Protein AF-A0A9D8V9P5-F1 (afdb_monomer)

Structure (mmCIF, N/CA/C/O backbone):
data_AF-A0A9D8V9P5-F1
#
_entry.id   AF-A0A9D8V9P5-F1
#
loop_
_atom_site.group_PDB
_atom_site.id
_atom_site.type_symbol
_atom_site.label_atom_id
_atom_site.label_alt_id
_atom_site.label_comp_id
_atom_site.label_asym_id
_atom_site.label_entity_id
_atom_site.label_seq_id
_atom_site.pdbx_PDB_ins_code
_atom_site.Cartn_x
_atom_site.Cartn_y
_atom_site.Cartn_z
_atom_site.occupancy
_atom_site.B_iso_or_equiv
_atom_site.auth_seq_id
_atom_site.auth_comp_id
_atom_site.auth_asym_id
_atom_site.auth_atom_id
_atom_site.pdbx_PDB_model_num
ATOM 1 N N . MET A 1 1 ? 21.888 8.781 -23.375 1.00 71.38 1 MET A N 1
ATOM 2 C CA . MET A 1 1 ? 21.202 8.311 -24.598 1.00 71.38 1 MET A CA 1
ATOM 3 C C . MET A 1 1 ? 19.707 8.232 -24.330 1.00 71.38 1 MET A C 1
ATOM 5 O O . MET A 1 1 ? 19.340 7.750 -23.259 1.00 71.38 1 MET A O 1
ATOM 9 N N . PRO A 1 2 ? 18.854 8.735 -25.234 1.00 85.12 2 PRO A N 1
ATOM 10 C CA . PRO A 1 2 ? 17.403 8.653 -25.087 1.00 85.12 2 PRO A CA 1
ATOM 11 C C . PRO A 1 2 ? 16.920 7.194 -25.117 1.00 85.12 2 PRO A C 1
ATOM 13 O O . PRO A 1 2 ? 17.452 6.361 -25.854 1.00 85.12 2 PRO A O 1
ATOM 16 N N . ARG A 1 3 ? 15.902 6.876 -24.310 1.00 86.00 3 ARG A N 1
ATOM 17 C CA . ARG A 1 3 ? 15.249 5.557 -24.276 1.00 86.00 3 ARG A CA 1
ATOM 18 C C . ARG A 1 3 ? 13.791 5.693 -24.696 1.00 86.00 3 ARG A C 1
ATOM 20 O O . ARG A 1 3 ? 13.149 6.682 -24.354 1.00 86.00 3 ARG A O 1
ATOM 27 N N . LYS A 1 4 ? 13.279 4.698 -25.417 1.00 87.62 4 LYS A N 1
ATOM 28 C CA . LYS A 1 4 ? 11.843 4.530 -25.670 1.00 87.62 4 LYS A CA 1
ATOM 29 C C . LYS A 1 4 ? 11.268 3.619 -24.592 1.00 87.62 4 LYS A C 1
ATOM 31 O O . LYS A 1 4 ? 11.924 2.647 -24.213 1.00 87.62 4 LYS A O 1
ATOM 36 N N . PHE A 1 5 ? 10.074 3.944 -24.113 1.00 88.31 5 PHE A N 1
ATOM 37 C CA . PHE A 1 5 ? 9.344 3.146 -23.135 1.00 88.31 5 PHE A CA 1
ATOM 38 C C . PHE A 1 5 ? 8.171 2.454 -23.817 1.00 88.31 5 PHE A C 1
ATOM 40 O O . PHE A 1 5 ? 7.507 3.054 -24.658 1.00 88.31 5 PHE A O 1
ATOM 47 N N . THR A 1 6 ? 7.952 1.196 -23.461 1.00 88.94 6 THR A N 1
ATOM 48 C CA . THR A 1 6 ? 6.868 0.356 -23.976 1.00 88.94 6 THR A CA 1
ATOM 49 C C . THR A 1 6 ? 6.273 -0.423 -22.815 1.00 88.94 6 THR A C 1
ATOM 51 O O . THR A 1 6 ? 6.942 -0.619 -21.797 1.00 88.94 6 THR A O 1
ATOM 54 N N . LEU A 1 7 ? 5.032 -0.866 -22.958 1.00 88.31 7 LEU A N 1
ATOM 55 C CA . LEU A 1 7 ? 4.424 -1.825 -22.048 1.00 88.31 7 LEU A CA 1
ATOM 56 C C . LEU A 1 7 ? 4.396 -3.193 -22.741 1.00 88.31 7 LEU A C 1
ATOM 58 O O . LEU A 1 7 ? 4.177 -3.245 -23.948 1.00 88.31 7 LEU A O 1
ATOM 62 N N . ASP A 1 8 ? 4.680 -4.268 -22.003 1.00 87.81 8 ASP A N 1
ATOM 63 C CA . ASP A 1 8 ? 4.527 -5.645 -22.514 1.00 87.81 8 ASP A CA 1
ATOM 64 C C . ASP A 1 8 ? 3.054 -5.991 -22.776 1.00 87.81 8 ASP A C 1
ATOM 66 O O . ASP A 1 8 ? 2.748 -6.702 -23.727 1.00 87.81 8 ASP A O 1
ATOM 70 N N . ASP A 1 9 ? 2.172 -5.462 -21.932 1.00 87.75 9 ASP A N 1
ATOM 71 C CA . ASP A 1 9 ? 0.722 -5.455 -22.082 1.00 87.75 9 ASP A CA 1
ATOM 72 C C . ASP A 1 9 ? 0.289 -3.988 -22.053 1.00 87.75 9 ASP A C 1
ATOM 74 O O . ASP A 1 9 ? 0.669 -3.265 -21.127 1.00 87.75 9 ASP A O 1
ATOM 78 N N . ASP A 1 10 ? -0.408 -3.522 -23.084 1.00 85.75 10 ASP A N 1
ATOM 79 C CA . ASP A 1 10 ? -0.897 -2.150 -23.201 1.00 85.75 10 ASP A CA 1
ATOM 80 C C . ASP A 1 10 ? -2.366 -1.996 -22.781 1.00 85.75 10 ASP A C 1
ATOM 82 O O . ASP A 1 10 ? -2.881 -0.874 -22.763 1.00 85.75 10 ASP A O 1
ATOM 86 N N . GLU A 1 11 ? -3.006 -3.084 -22.343 1.00 91.31 11 GLU A N 1
ATOM 87 C CA . GLU A 1 11 ? -4.361 -3.088 -21.813 1.00 91.31 11 GLU A CA 1
ATOM 88 C C . GLU A 1 11 ? -4.352 -3.187 -20.281 1.00 91.31 11 GLU A C 1
ATOM 90 O O . GLU A 1 11 ? -3.696 -4.024 -19.665 1.00 91.31 11 GLU A O 1
ATOM 95 N N . PHE A 1 12 ? -5.110 -2.309 -19.628 1.00 91.81 12 PHE A N 1
ATOM 96 C CA . PHE A 1 12 ? -5.307 -2.352 -18.184 1.00 91.81 12 PHE A CA 1
ATOM 97 C C . PHE A 1 12 ? -6.763 -2.047 -17.859 1.00 91.81 12 PHE A C 1
ATOM 99 O O . PHE A 1 12 ? -7.232 -0.926 -18.071 1.00 91.81 12 PHE A O 1
ATOM 106 N N . ASP A 1 13 ? -7.467 -3.041 -17.319 1.00 91.50 13 ASP A N 1
ATOM 107 C CA . ASP A 1 13 ? -8.819 -2.851 -16.802 1.00 91.50 13 ASP A CA 1
ATOM 108 C C . ASP A 1 13 ? -8.755 -2.108 -15.465 1.00 91.50 13 ASP A C 1
ATOM 110 O O . ASP A 1 13 ? -8.463 -2.673 -14.405 1.00 91.50 13 ASP A O 1
ATOM 114 N N . ILE A 1 14 ? -8.957 -0.794 -15.535 1.00 90.25 14 ILE A N 1
ATOM 115 C CA . ILE A 1 14 ? -8.962 0.069 -14.365 1.00 90.25 14 ILE A CA 1
ATOM 116 C C . ILE A 1 14 ? -10.320 -0.052 -13.654 1.00 90.25 14 ILE A C 1
ATOM 118 O O . ILE A 1 14 ? -11.344 0.366 -14.200 1.00 90.25 14 ILE A O 1
ATOM 122 N N . PRO A 1 15 ? -10.372 -0.585 -12.419 1.00 92.38 15 PRO A N 1
ATOM 123 C CA . PRO A 1 15 ? -11.642 -0.741 -11.724 1.00 92.38 15 PRO A CA 1
ATOM 124 C C . PRO A 1 15 ? -12.288 0.620 -11.466 1.00 92.38 15 PRO A C 1
ATOM 126 O O . PRO A 1 15 ? -11.611 1.596 -11.126 1.00 92.38 15 PRO A O 1
ATOM 129 N N . SER A 1 16 ? -13.613 0.679 -11.608 1.00 93.62 16 SER A N 1
ATOM 130 C CA . SER A 1 16 ? -14.371 1.896 -11.316 1.00 93.62 16 SER A CA 1
ATOM 131 C C . SER A 1 16 ? -14.287 2.267 -9.832 1.00 93.62 16 SER A C 1
ATOM 133 O O . SER A 1 16 ? -14.231 1.399 -8.958 1.00 93.62 16 SER A O 1
ATOM 135 N N . ILE A 1 17 ? -14.321 3.570 -9.543 1.00 91.56 17 ILE A N 1
ATOM 136 C CA . ILE A 1 17 ? -14.300 4.069 -8.163 1.00 91.56 17 ILE A CA 1
ATOM 137 C C . ILE A 1 17 ? -15.528 3.610 -7.388 1.00 91.56 17 ILE A C 1
ATOM 139 O O . ILE A 1 17 ? -15.389 3.257 -6.227 1.00 91.56 17 ILE A O 1
ATOM 143 N N . ASP A 1 18 ? -16.699 3.541 -8.020 1.00 90.88 18 ASP A N 1
ATOM 144 C CA . ASP A 1 18 ? -17.915 3.090 -7.340 1.00 90.88 18 ASP A CA 1
ATOM 145 C C . ASP A 1 18 ? -17.806 1.615 -6.919 1.00 90.88 18 ASP A C 1
ATOM 147 O O . ASP A 1 18 ? -18.231 1.250 -5.825 1.00 90.88 18 ASP A O 1
ATOM 151 N N . TRP A 1 19 ? -17.171 0.768 -7.738 1.00 91.00 19 TRP A N 1
ATOM 152 C CA . TRP A 1 19 ? -16.890 -0.622 -7.367 1.00 91.00 19 TRP A CA 1
ATOM 153 C C . TRP A 1 19 ? -15.888 -0.720 -6.210 1.00 91.00 19 TRP A C 1
ATOM 155 O O . TRP A 1 19 ? -16.102 -1.486 -5.272 1.00 91.00 19 TRP A O 1
ATOM 165 N N . LEU A 1 20 ? -14.816 0.078 -6.239 1.00 91.56 20 LEU A N 1
ATOM 166 C CA . LEU A 1 20 ? -13.834 0.111 -5.151 1.00 91.56 20 LEU A CA 1
ATOM 167 C C . LEU A 1 20 ? -14.440 0.658 -3.852 1.00 91.56 20 LEU A C 1
ATOM 169 O O . LEU A 1 20 ? -14.231 0.075 -2.797 1.00 91.56 20 LEU A O 1
ATOM 173 N N . GLU A 1 21 ? -15.232 1.727 -3.920 1.00 90.38 21 GLU A N 1
ATOM 174 C CA . GLU A 1 21 ? -15.943 2.303 -2.775 1.00 90.38 21 GLU A CA 1
ATOM 175 C C . GLU A 1 21 ? -16.860 1.259 -2.123 1.00 90.38 21 GLU A C 1
ATOM 177 O O . GLU A 1 21 ? -16.843 1.113 -0.904 1.00 90.38 21 GLU A O 1
ATOM 182 N N . LEU A 1 22 ? -17.606 0.478 -2.914 1.00 88.31 22 LEU A N 1
ATOM 183 C CA . LEU A 1 22 ? -18.442 -0.614 -2.400 1.00 88.31 22 LEU A CA 1
ATOM 184 C C . LEU A 1 22 ? -17.620 -1.711 -1.707 1.00 88.31 22 LEU A C 1
ATOM 186 O O . LEU A 1 22 ? -18.048 -2.233 -0.676 1.00 88.31 22 LEU A O 1
ATOM 190 N N . ASN A 1 23 ? -16.435 -2.018 -2.236 1.00 88.19 23 ASN A N 1
ATOM 191 C CA . ASN A 1 23 ? -15.497 -2.974 -1.646 1.00 88.19 23 ASN A CA 1
ATOM 192 C C . ASN A 1 23 ? -14.798 -2.458 -0.376 1.00 88.19 23 ASN A C 1
ATOM 194 O O . ASN A 1 23 ? -14.196 -3.234 0.351 1.00 88.19 23 ASN A O 1
ATOM 198 N N . TRP A 1 24 ? -14.866 -1.161 -0.083 1.00 89.75 24 TRP A N 1
ATOM 199 C CA . TRP A 1 24 ? -14.333 -0.590 1.162 1.00 89.75 24 TRP A CA 1
ATOM 200 C C . TRP A 1 24 ? -15.422 -0.104 2.121 1.00 89.75 24 TRP A C 1
ATOM 202 O O . TRP A 1 24 ? -15.157 0.133 3.297 1.00 89.75 24 TRP A O 1
ATOM 212 N N . GLY A 1 25 ? -16.664 0.019 1.652 1.00 72.00 25 GLY A N 1
ATOM 213 C CA . GLY A 1 25 ? -17.770 0.641 2.380 1.00 72.00 25 GLY A CA 1
ATOM 214 C C . GLY A 1 25 ? -18.316 -0.155 3.567 1.00 72.00 25 GLY A C 1
ATOM 215 O O . GLY A 1 25 ? -19.297 0.274 4.166 1.00 72.00 25 GLY A O 1
ATOM 216 N N . GLY A 1 26 ? -17.737 -1.312 3.898 1.00 66.06 26 GLY A N 1
ATOM 217 C CA . GLY A 1 26 ? -18.208 -2.156 4.998 1.00 66.06 26 GLY A CA 1
ATOM 218 C C . GLY A 1 26 ? -17.857 -1.654 6.409 1.00 66.06 26 GLY A C 1
ATOM 219 O O . GLY A 1 26 ? -18.611 -1.964 7.322 1.00 66.06 26 GLY A O 1
ATOM 220 N N . ALA A 1 27 ? -16.792 -0.857 6.579 1.00 50.19 27 ALA A N 1
ATOM 221 C CA . ALA A 1 27 ? -16.259 -0.457 7.899 1.00 50.19 27 ALA A CA 1
ATOM 222 C C . ALA A 1 27 ? -15.779 1.006 7.968 1.00 50.19 27 ALA A C 1
ATOM 224 O O . ALA A 1 27 ? -14.924 1.380 8.768 1.00 50.19 27 ALA A O 1
ATOM 225 N N . ALA A 1 28 ? -16.240 1.854 7.050 1.00 64.25 28 ALA A N 1
ATOM 226 C CA . ALA A 1 28 ? -15.768 3.227 6.955 1.00 64.25 28 ALA A CA 1
ATOM 227 C C . ALA A 1 28 ? -16.901 4.168 6.570 1.00 64.25 28 ALA A C 1
ATOM 229 O O . ALA A 1 28 ? -17.836 3.797 5.856 1.00 64.25 28 ALA A O 1
ATOM 230 N N . ASN A 1 29 ? -16.790 5.432 6.988 1.00 82.31 29 ASN A N 1
ATOM 231 C CA . ASN A 1 29 ? -17.637 6.460 6.406 1.00 82.31 29 ASN A CA 1
ATOM 232 C C . ASN A 1 29 ? -17.422 6.481 4.878 1.00 82.31 29 ASN A C 1
ATOM 234 O O . ASN A 1 29 ? -16.329 6.204 4.374 1.00 82.31 29 ASN A O 1
ATOM 238 N N . ARG A 1 30 ? -18.475 6.820 4.135 1.00 87.38 30 ARG A N 1
ATOM 239 C CA . ARG A 1 30 ? -18.474 6.752 2.669 1.00 87.38 30 ARG A CA 1
ATOM 240 C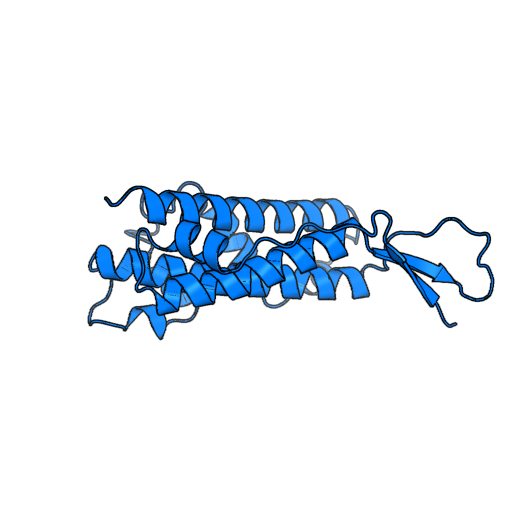 C . ARG A 1 30 ? -17.348 7.568 2.020 1.00 87.38 30 ARG A C 1
ATOM 242 O O . ARG A 1 30 ? -16.804 7.158 1.001 1.00 87.38 30 ARG A O 1
ATOM 249 N N . ASN A 1 31 ? -16.977 8.699 2.620 1.00 90.19 31 ASN A N 1
ATOM 250 C CA . ASN A 1 31 ? -15.905 9.551 2.104 1.00 90.19 31 ASN A CA 1
ATOM 251 C C . ASN A 1 31 ? -14.536 8.869 2.228 1.00 90.19 31 ASN A C 1
ATOM 253 O O . ASN A 1 31 ? -13.753 8.910 1.285 1.00 90.19 31 ASN A O 1
ATOM 257 N N . LEU A 1 32 ? -14.268 8.208 3.355 1.00 91.19 32 LEU A N 1
ATOM 258 C CA . LEU A 1 32 ? -13.041 7.449 3.575 1.00 91.19 32 LEU A CA 1
ATOM 259 C C . LEU A 1 32 ? -12.974 6.231 2.650 1.00 91.19 32 LEU A C 1
ATOM 261 O O . LEU A 1 32 ? -11.943 6.013 2.024 1.00 91.19 32 LEU A O 1
ATOM 265 N N . ALA A 1 33 ? -14.071 5.481 2.504 1.00 92.06 33 ALA A N 1
ATOM 266 C CA . ALA A 1 33 ? -14.133 4.354 1.570 1.00 92.06 33 ALA A CA 1
ATOM 267 C C . ALA A 1 33 ? -13.844 4.795 0.124 1.00 92.06 33 ALA A C 1
ATOM 269 O O . ALA A 1 33 ? -13.095 4.135 -0.597 1.00 92.06 33 ALA A O 1
ATOM 270 N N . ARG A 1 34 ? -14.387 5.947 -0.288 1.00 93.19 34 ARG A N 1
ATOM 271 C CA . ARG A 1 34 ? -14.130 6.532 -1.607 1.00 93.19 34 ARG A CA 1
ATOM 272 C C . ARG A 1 34 ? -12.672 6.954 -1.780 1.00 93.19 34 ARG A C 1
ATOM 274 O O . ARG A 1 34 ? -12.089 6.674 -2.823 1.00 93.19 34 ARG A O 1
ATOM 281 N N . GLU A 1 35 ? -12.078 7.586 -0.768 1.00 94.88 35 GLU A N 1
ATOM 282 C CA . GLU A 1 35 ? -10.668 7.990 -0.806 1.00 94.88 35 GLU A CA 1
ATOM 283 C C . GLU A 1 35 ? -9.732 6.781 -0.871 1.00 94.88 35 GLU A C 1
ATOM 285 O O . GLU A 1 35 ? -8.857 6.727 -1.732 1.00 94.88 35 GLU A O 1
ATOM 290 N N . ILE A 1 36 ? -9.970 5.759 -0.045 1.00 95.00 36 ILE A N 1
ATOM 291 C CA . ILE A 1 36 ? -9.250 4.483 -0.131 1.00 95.00 36 ILE A CA 1
ATOM 292 C C . ILE A 1 36 ? -9.412 3.872 -1.533 1.00 95.00 36 ILE A C 1
ATOM 294 O O . ILE A 1 36 ? -8.436 3.391 -2.109 1.00 95.00 36 ILE A O 1
ATOM 298 N N . GLY A 1 37 ? -10.607 3.957 -2.124 1.00 94.25 37 GLY A N 1
ATOM 299 C CA . GLY A 1 37 ? -10.856 3.554 -3.507 1.00 94.25 37 GLY A CA 1
ATOM 300 C C . GLY A 1 37 ? -9.993 4.305 -4.528 1.00 94.25 37 GLY A C 1
ATOM 301 O O . GLY A 1 37 ? -9.399 3.670 -5.400 1.00 94.25 37 GLY A O 1
ATOM 302 N N . PHE A 1 38 ? -9.840 5.629 -4.413 1.00 95.19 38 PHE A N 1
ATOM 303 C CA . PHE A 1 38 ? -8.923 6.390 -5.275 1.00 95.19 38 PHE A CA 1
ATOM 304 C C . PHE A 1 38 ? -7.477 5.904 -5.126 1.00 95.19 38 PHE A C 1
ATOM 306 O O . PHE A 1 38 ? -6.811 5.627 -6.128 1.00 95.19 38 PHE A O 1
ATOM 313 N N . GLN A 1 39 ? -7.004 5.740 -3.888 1.00 96.31 39 GLN A N 1
ATOM 314 C CA . GLN A 1 39 ? -5.650 5.253 -3.617 1.00 96.31 39 GLN A CA 1
ATOM 315 C C . GLN A 1 39 ? -5.435 3.842 -4.182 1.00 96.31 39 GLN A C 1
ATOM 317 O O . GLN A 1 39 ? -4.397 3.568 -4.789 1.00 96.31 39 GLN A O 1
ATOM 322 N N . GLU A 1 40 ? -6.418 2.946 -4.052 1.00 95.75 40 GLU A N 1
ATOM 323 C CA . GLU A 1 40 ? -6.334 1.593 -4.601 1.00 95.75 40 GLU A CA 1
ATOM 324 C C . GLU A 1 40 ? -6.313 1.591 -6.135 1.00 95.75 40 GLU A C 1
ATOM 326 O O . GLU A 1 40 ? -5.556 0.822 -6.738 1.00 95.75 40 GLU A O 1
ATOM 331 N N . GLN A 1 41 ? -7.092 2.459 -6.781 1.00 95.50 41 GLN A N 1
ATOM 332 C CA . GLN A 1 41 ? -7.083 2.587 -8.236 1.00 95.50 41 GLN A CA 1
ATOM 333 C C . GLN A 1 41 ? -5.683 2.972 -8.743 1.00 95.50 41 GLN A C 1
ATOM 335 O O . GLN A 1 41 ? -5.136 2.304 -9.628 1.00 95.50 41 GLN A O 1
ATOM 340 N N . PHE A 1 42 ? -5.054 3.980 -8.124 1.00 95.50 42 PHE A N 1
ATOM 341 C CA . PHE A 1 42 ? -3.666 4.339 -8.423 1.00 95.50 42 PHE A CA 1
ATOM 342 C C . PHE A 1 42 ? -2.707 3.191 -8.108 1.00 95.50 42 PHE A C 1
ATOM 344 O O . PHE A 1 42 ? -1.826 2.886 -8.914 1.00 95.50 42 PHE A O 1
ATOM 351 N N . ARG A 1 43 ? -2.888 2.510 -6.972 1.00 96.19 43 ARG A N 1
ATOM 352 C CA . ARG A 1 43 ? -2.049 1.379 -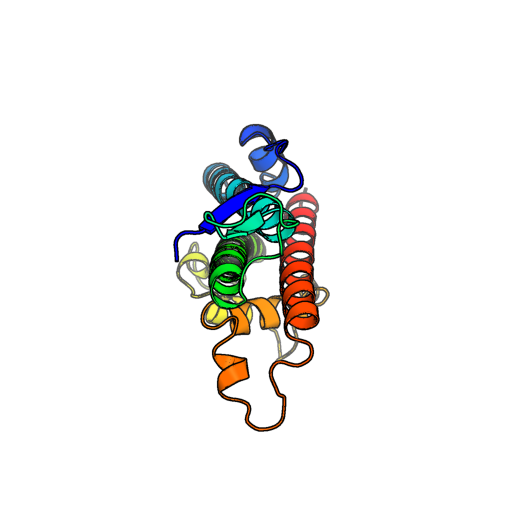6.560 1.00 96.19 43 ARG A CA 1
ATOM 353 C C . ARG A 1 43 ? -2.029 0.302 -7.645 1.00 96.19 43 ARG A C 1
ATOM 355 O O . ARG A 1 43 ? -0.948 -0.126 -8.049 1.00 96.19 43 ARG A O 1
ATOM 362 N N . LYS A 1 44 ? -3.192 -0.091 -8.174 1.00 95.06 44 LYS A N 1
ATOM 363 C CA . LYS A 1 44 ? -3.289 -1.090 -9.251 1.00 95.06 44 LYS A CA 1
ATOM 364 C C . LYS A 1 44 ? -2.620 -0.619 -10.548 1.00 95.06 44 LYS A C 1
ATOM 366 O O . LYS A 1 44 ? -1.908 -1.409 -11.164 1.00 95.06 44 LYS A O 1
ATOM 371 N N . LEU A 1 45 ? -2.748 0.659 -10.916 1.00 93.81 45 LEU A N 1
ATOM 372 C CA . LEU A 1 45 ? -2.038 1.220 -12.074 1.00 93.81 45 LEU A CA 1
ATOM 373 C C . LEU A 1 45 ? -0.508 1.162 -11.900 1.00 93.81 45 LEU A C 1
ATOM 375 O O . LEU A 1 45 ? 0.220 0.802 -12.829 1.00 93.81 45 LEU A O 1
ATOM 379 N N . PHE A 1 46 ? 0.002 1.479 -10.707 1.00 93.94 46 PHE A N 1
ATOM 380 C CA . PHE A 1 46 ? 1.435 1.377 -10.414 1.00 93.94 46 PHE A CA 1
ATOM 381 C C . PHE A 1 46 ? 1.913 -0.080 -10.364 1.00 93.94 46 PHE A C 1
ATOM 383 O O . PHE A 1 46 ? 3.014 -0.354 -10.841 1.00 93.94 46 PHE A O 1
ATOM 390 N N . ARG A 1 47 ? 1.089 -1.028 -9.889 1.00 94.31 47 ARG A N 1
ATOM 391 C CA . ARG A 1 47 ? 1.376 -2.472 -9.995 1.00 94.31 47 ARG A CA 1
ATOM 392 C C . ARG A 1 47 ? 1.510 -2.906 -11.447 1.00 94.31 47 ARG A C 1
ATOM 394 O O . ARG A 1 47 ? 2.494 -3.555 -11.795 1.00 94.31 47 ARG A O 1
ATOM 401 N N . PHE A 1 48 ? 0.546 -2.527 -12.281 1.00 93.31 48 PHE A N 1
ATOM 402 C CA . PHE A 1 48 ? 0.551 -2.812 -13.712 1.00 93.31 48 PHE A CA 1
ATOM 403 C C . PHE A 1 48 ? 1.804 -2.238 -14.385 1.00 93.31 48 PHE A C 1
ATOM 405 O O . PHE A 1 48 ? 2.562 -2.962 -15.028 1.00 93.31 48 PHE A O 1
ATOM 412 N N . THR A 1 49 ? 2.098 -0.961 -14.135 1.00 90.75 49 THR A N 1
ATOM 413 C CA . THR A 1 49 ? 3.291 -0.286 -14.665 1.00 90.75 49 THR A CA 1
ATOM 414 C C . THR A 1 49 ? 4.576 -0.984 -14.213 1.00 90.75 49 THR A C 1
ATOM 416 O O . THR A 1 49 ? 5.484 -1.194 -15.014 1.00 90.75 49 THR A O 1
ATOM 419 N N . PHE A 1 50 ? 4.666 -1.392 -12.946 1.00 89.94 50 PHE A N 1
ATOM 420 C CA . PHE A 1 50 ? 5.832 -2.096 -12.408 1.00 89.94 50 PHE A CA 1
ATOM 421 C C . PHE A 1 50 ? 6.104 -3.430 -13.119 1.00 89.94 50 PHE A C 1
ATOM 423 O O . PHE A 1 50 ? 7.264 -3.773 -13.381 1.00 89.94 50 PHE A O 1
ATOM 430 N N . SER A 1 51 ? 5.037 -4.161 -13.447 1.00 89.38 51 SER A N 1
ATOM 431 C CA . SER A 1 51 ? 5.101 -5.456 -14.124 1.00 89.38 51 SER A CA 1
ATOM 432 C C . SER A 1 51 ? 5.369 -5.328 -15.623 1.00 89.38 51 SER A C 1
ATOM 434 O O . SER A 1 51 ? 6.148 -6.118 -16.162 1.00 89.38 51 SER A O 1
ATOM 436 N N . ASN A 1 52 ? 4.799 -4.318 -16.287 1.00 89.25 52 ASN A N 1
ATOM 437 C CA . ASN A 1 52 ? 4.740 -4.243 -17.752 1.00 89.25 52 ASN A CA 1
ATOM 438 C C . ASN A 1 52 ? 5.703 -3.239 -18.383 1.00 89.25 52 ASN A C 1
ATOM 440 O O . ASN A 1 52 ? 6.067 -3.409 -19.541 1.00 89.25 52 ASN A O 1
ATOM 444 N N . LEU A 1 53 ? 6.181 -2.230 -17.651 1.00 88.75 53 LEU A N 1
ATOM 445 C CA . LEU A 1 53 ? 7.035 -1.199 -18.236 1.00 88.75 53 LEU A CA 1
ATOM 446 C C . LEU A 1 53 ? 8.413 -1.757 -18.620 1.00 88.75 53 LEU A C 1
ATOM 448 O O . LEU A 1 53 ? 9.141 -2.354 -17.812 1.00 88.75 53 LEU A O 1
ATOM 452 N N . ARG A 1 54 ? 8.775 -1.544 -19.882 1.00 89.56 54 ARG A N 1
ATOM 453 C CA . ARG A 1 54 ? 10.059 -1.887 -20.490 1.00 89.56 54 ARG A CA 1
ATOM 454 C C . ARG A 1 54 ? 10.699 -0.662 -21.114 1.00 89.56 54 ARG A C 1
ATOM 456 O O . ARG A 1 54 ? 10.076 0.383 -21.302 1.00 89.56 54 ARG A O 1
ATOM 463 N N . SER A 1 55 ? 11.982 -0.786 -21.431 1.00 89.00 55 SER A N 1
ATOM 464 C CA . SER A 1 55 ? 12.697 0.249 -22.162 1.00 89.00 55 SER A CA 1
ATOM 465 C C . SER A 1 55 ? 13.699 -0.325 -23.150 1.00 89.00 55 SER A C 1
ATOM 467 O O . SER A 1 55 ? 14.359 -1.329 -22.874 1.00 89.00 55 SER A O 1
ATOM 469 N N . VAL A 1 56 ? 13.883 0.381 -24.260 1.00 87.81 56 VAL A N 1
ATOM 470 C CA . VAL A 1 56 ? 14.869 0.071 -25.302 1.00 87.81 56 VAL A CA 1
ATOM 471 C C . VAL A 1 56 ? 15.653 1.343 -25.664 1.00 87.81 56 VAL A C 1
ATOM 473 O O . VAL A 1 56 ? 15.076 2.438 -25.639 1.00 87.81 56 VAL A O 1
ATOM 476 N N . PRO A 1 57 ? 16.968 1.270 -25.956 1.00 86.56 57 PRO A N 1
ATOM 477 C CA . PRO A 1 57 ? 17.706 2.418 -26.483 1.00 86.56 57 PRO A CA 1
ATOM 478 C C . PRO A 1 57 ? 17.053 2.941 -27.769 1.00 86.56 57 PRO A C 1
ATOM 480 O O . PRO A 1 57 ? 16.781 2.167 -28.684 1.00 86.56 57 PRO A O 1
ATOM 483 N N . ALA A 1 58 ? 16.803 4.251 -27.863 1.00 86.44 58 ALA A N 1
ATOM 484 C CA . ALA A 1 58 ? 16.083 4.821 -29.008 1.00 86.44 58 ALA A CA 1
ATOM 485 C C . ALA A 1 58 ? 16.843 4.667 -30.338 1.00 86.44 58 ALA A C 1
ATOM 487 O O . ALA A 1 58 ? 16.220 4.596 -31.395 1.00 86.44 58 ALA A O 1
ATOM 488 N N . GLU A 1 59 ? 18.171 4.596 -30.260 1.00 86.44 59 GLU A N 1
ATOM 489 C CA . GLU A 1 59 ? 19.105 4.372 -31.367 1.00 86.44 59 GLU A CA 1
ATOM 490 C C . GLU A 1 59 ? 19.138 2.920 -31.875 1.00 86.44 59 GLU A C 1
ATOM 492 O O . GLU A 1 59 ? 19.579 2.691 -32.994 1.00 86.44 59 GLU A O 1
ATOM 497 N N . ASN A 1 60 ? 18.626 1.954 -31.099 1.00 82.75 60 ASN A N 1
ATOM 498 C CA . ASN A 1 60 ? 18.594 0.531 -31.457 1.00 82.75 60 ASN A CA 1
ATOM 499 C C . ASN A 1 60 ? 17.195 -0.075 -31.218 1.00 82.75 60 ASN A C 1
ATOM 501 O O . ASN A 1 60 ? 17.037 -0.951 -30.365 1.00 82.75 60 ASN A O 1
ATOM 505 N N . PRO A 1 61 ? 16.159 0.366 -31.959 1.00 72.25 61 PRO A N 1
ATOM 506 C CA . PRO A 1 61 ? 14.778 -0.070 -31.739 1.00 72.25 61 PRO A CA 1
ATOM 507 C C . PRO A 1 61 ? 14.522 -1.548 -32.077 1.00 72.25 61 PRO A C 1
ATOM 509 O O . PRO A 1 61 ? 13.489 -2.072 -31.687 1.00 72.25 61 PRO A O 1
ATOM 512 N N . GLY A 1 62 ? 15.438 -2.218 -32.788 1.00 74.56 62 GLY A N 1
ATOM 513 C CA . GLY A 1 62 ? 15.342 -3.652 -33.095 1.00 74.56 62 GLY A CA 1
ATOM 514 C C . GLY A 1 62 ? 15.757 -4.582 -31.949 1.00 74.56 62 GLY A C 1
ATOM 515 O O . GLY A 1 62 ? 15.697 -5.797 -32.110 1.00 74.56 62 GLY A O 1
ATOM 516 N N . LEU A 1 63 ? 16.209 -4.042 -30.812 1.00 81.31 63 LEU A N 1
ATOM 517 C CA . LEU A 1 63 ? 16.499 -4.836 -29.619 1.00 81.31 63 LEU A CA 1
ATOM 518 C C . LEU A 1 63 ? 15.213 -5.161 -28.859 1.00 81.31 63 LEU A C 1
ATOM 520 O O . LEU A 1 63 ? 14.314 -4.328 -28.757 1.00 81.31 63 LEU A O 1
ATOM 524 N N . ASN A 1 64 ? 15.174 -6.342 -28.242 1.00 81.31 64 ASN A N 1
ATOM 525 C CA . ASN A 1 64 ? 14.083 -6.708 -27.346 1.00 81.31 64 ASN A CA 1
ATOM 526 C C . ASN A 1 64 ? 14.023 -5.724 -26.161 1.00 81.31 64 ASN A C 1
ATOM 528 O O . ASN A 1 64 ? 15.053 -5.506 -25.508 1.00 81.31 64 ASN A O 1
ATOM 532 N N . PRO A 1 65 ? 12.852 -5.131 -25.862 1.00 81.50 65 PRO A N 1
ATOM 533 C CA . PRO A 1 65 ? 12.682 -4.285 -24.691 1.00 81.50 65 PRO A CA 1
ATOM 534 C C . PRO A 1 65 ? 13.066 -5.036 -23.414 1.00 81.50 65 PRO A C 1
ATOM 536 O O . PRO A 1 65 ? 12.678 -6.183 -23.204 1.00 81.50 65 PRO A O 1
ATOM 539 N N . ILE A 1 66 ? 13.830 -4.380 -22.544 1.00 83.00 66 ILE A N 1
ATOM 540 C CA . ILE A 1 66 ? 14.245 -4.956 -21.261 1.00 83.00 66 ILE A CA 1
ATOM 541 C C . ILE A 1 66 ? 13.497 -4.295 -20.111 1.00 83.00 66 ILE A C 1
ATOM 543 O O . ILE A 1 66 ? 13.025 -3.158 -20.228 1.00 83.00 66 ILE A O 1
ATOM 547 N N . ARG A 1 67 ? 13.429 -4.990 -18.970 1.00 81.38 67 ARG A N 1
ATOM 548 C CA . ARG A 1 67 ? 12.945 -4.399 -17.717 1.00 81.38 67 ARG A CA 1
ATOM 549 C C . ARG A 1 67 ? 13.692 -3.099 -17.421 1.00 81.38 67 ARG A C 1
ATOM 551 O O . ARG A 1 67 ? 14.861 -2.926 -17.768 1.00 81.38 67 ARG A O 1
ATOM 558 N N . LEU A 1 68 ? 12.984 -2.178 -16.781 1.00 80.81 68 LEU A N 1
ATOM 559 C CA . LEU A 1 68 ? 13.549 -0.912 -16.337 1.00 80.81 68 LEU A CA 1
ATOM 560 C C . LEU A 1 68 ? 14.798 -1.103 -15.468 1.00 80.81 68 LEU A C 1
ATOM 562 O O . LEU A 1 68 ? 14.918 -2.088 -14.738 1.00 80.81 68 LEU A O 1
ATOM 566 N N . SER A 1 69 ? 15.692 -0.112 -15.499 1.00 80.38 69 SER A N 1
ATOM 567 C CA . SER A 1 69 ? 16.808 -0.051 -14.556 1.00 80.38 69 SER A CA 1
ATOM 568 C C . SER A 1 69 ? 16.297 0.019 -13.117 1.00 80.38 69 SER A C 1
ATOM 570 O 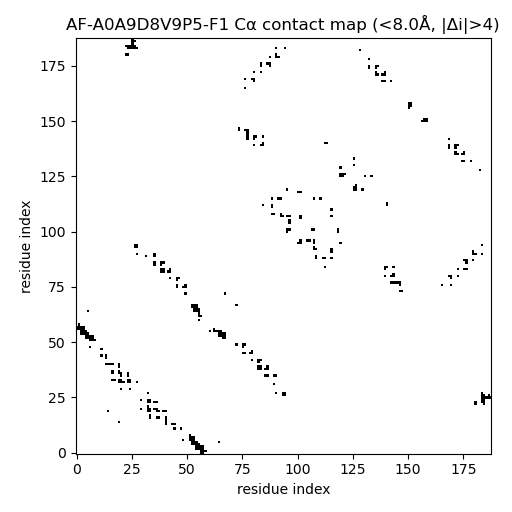O . SER A 1 69 ? 15.221 0.568 -12.854 1.00 80.38 69 SER A O 1
ATOM 572 N N . LEU A 1 70 ? 17.101 -0.484 -12.177 1.00 78.50 70 LEU A N 1
ATOM 573 C CA . LEU A 1 70 ? 16.746 -0.551 -10.756 1.00 78.50 70 LEU A CA 1
ATOM 574 C C . LEU A 1 70 ? 16.288 0.806 -10.202 1.00 78.50 70 LEU A C 1
ATOM 576 O O . LEU A 1 70 ? 15.277 0.868 -9.519 1.00 78.50 70 LEU A O 1
ATOM 580 N N . SER A 1 71 ? 16.931 1.911 -10.586 1.00 76.38 71 SER A N 1
ATOM 581 C CA . SER A 1 71 ? 16.543 3.263 -10.155 1.00 76.38 71 SER A CA 1
ATOM 582 C C . SER A 1 71 ? 15.101 3.653 -10.512 1.00 76.38 71 SER A C 1
ATOM 584 O O . SER A 1 71 ? 14.388 4.208 -9.677 1.00 76.38 71 SER A O 1
ATOM 586 N N . VAL A 1 72 ? 14.646 3.355 -11.734 1.00 82.44 72 VAL A N 1
ATOM 587 C CA . VAL A 1 72 ? 13.281 3.686 -12.179 1.00 82.44 72 VAL A CA 1
ATOM 588 C C . VAL A 1 72 ? 12.276 2.736 -11.531 1.00 82.44 72 VAL A C 1
ATOM 590 O O . VAL A 1 72 ? 11.223 3.177 -11.071 1.00 82.44 72 VAL A O 1
ATOM 593 N N . ARG A 1 73 ? 12.626 1.448 -11.412 1.00 87.44 73 ARG A N 1
ATOM 594 C CA . ARG A 1 73 ? 11.818 0.456 -10.683 1.00 87.44 73 ARG A CA 1
ATOM 595 C C . ARG A 1 73 ? 11.615 0.850 -9.224 1.00 87.44 73 ARG A C 1
ATOM 597 O O . ARG A 1 73 ? 10.492 0.772 -8.739 1.00 87.44 73 ARG A O 1
ATOM 604 N N . ALA A 1 74 ? 12.661 1.350 -8.565 1.00 86.38 74 ALA A N 1
ATOM 605 C CA . ALA A 1 74 ? 12.601 1.839 -7.192 1.00 86.38 74 ALA A CA 1
ATOM 606 C C . ALA A 1 74 ? 11.572 2.960 -7.026 1.00 86.38 74 ALA A C 1
ATOM 608 O O . ALA A 1 74 ? 10.865 2.990 -6.025 1.00 86.38 74 ALA A O 1
ATOM 609 N N . GLY A 1 75 ? 11.484 3.873 -8.000 1.00 88.50 75 GLY A N 1
ATOM 610 C CA . GLY A 1 75 ? 10.507 4.962 -7.997 1.00 88.50 75 GLY A CA 1
ATOM 611 C C . GLY A 1 75 ? 9.072 4.445 -8.086 1.00 88.50 75 GLY A C 1
ATOM 612 O O . GLY A 1 75 ? 8.247 4.789 -7.244 1.00 88.50 75 GLY A O 1
ATOM 613 N N . VAL A 1 76 ? 8.797 3.564 -9.053 1.00 91.19 76 VAL A N 1
ATOM 614 C CA . VAL A 1 76 ? 7.474 2.934 -9.227 1.00 91.19 76 VAL A CA 1
ATOM 615 C C . VAL A 1 76 ? 7.086 2.135 -7.978 1.00 91.19 76 VAL A C 1
ATOM 617 O O . VAL A 1 76 ? 5.983 2.300 -7.458 1.00 91.19 76 VAL A O 1
ATOM 620 N N . LEU A 1 77 ? 8.009 1.326 -7.449 1.00 92.19 77 LEU A N 1
ATOM 621 C CA . LEU A 1 77 ? 7.787 0.526 -6.246 1.00 92.19 77 LEU A CA 1
ATOM 622 C C . LEU A 1 77 ? 7.603 1.397 -4.997 1.00 92.19 77 LEU A C 1
ATOM 624 O O . LEU A 1 77 ? 6.754 1.101 -4.166 1.00 92.19 77 LEU A O 1
ATOM 628 N N . LYS A 1 78 ? 8.342 2.503 -4.866 1.00 93.00 78 LYS A N 1
ATOM 629 C CA . LYS A 1 78 ? 8.161 3.444 -3.754 1.00 93.00 78 LYS A CA 1
ATOM 630 C C . LYS A 1 78 ? 6.762 4.047 -3.768 1.00 93.00 78 LYS A C 1
ATOM 632 O O . LYS A 1 78 ? 6.113 4.071 -2.726 1.00 93.00 78 LYS A O 1
ATOM 637 N N . THR A 1 79 ? 6.287 4.499 -4.927 1.00 94.38 79 THR A N 1
ATOM 638 C CA . THR A 1 79 ? 4.921 5.021 -5.055 1.00 94.38 79 THR A CA 1
ATOM 639 C C . THR A 1 79 ? 3.894 3.949 -4.708 1.00 94.38 79 THR A C 1
ATOM 641 O O . THR A 1 79 ? 2.973 4.213 -3.943 1.00 94.38 79 THR A O 1
ATOM 644 N N . TYR A 1 80 ? 4.096 2.719 -5.181 1.00 95.81 80 TYR A N 1
ATOM 645 C CA . TYR A 1 80 ? 3.238 1.585 -4.849 1.00 95.81 80 TYR A CA 1
ATOM 646 C C . TYR A 1 80 ? 3.145 1.321 -3.337 1.00 95.81 80 TYR A C 1
ATOM 648 O O . TYR A 1 80 ? 2.046 1.196 -2.793 1.00 95.81 80 TYR A O 1
ATOM 656 N N . VAL A 1 81 ? 4.286 1.304 -2.639 1.00 96.44 81 VAL A N 1
ATOM 657 C CA . VAL A 1 81 ? 4.340 1.142 -1.178 1.00 96.44 81 VAL A CA 1
ATOM 658 C C . VAL A 1 81 ? 3.654 2.310 -0.471 1.00 96.44 81 VAL A C 1
ATOM 660 O O . VAL A 1 81 ? 2.903 2.080 0.469 1.00 96.44 81 VAL A O 1
ATOM 663 N N . LEU A 1 82 ? 3.865 3.553 -0.913 1.00 96.31 82 LEU A N 1
ATOM 664 C CA . LEU A 1 82 ? 3.246 4.732 -0.294 1.00 96.31 82 LEU A CA 1
ATOM 665 C C . LEU A 1 82 ? 1.719 4.726 -0.414 1.00 96.31 82 LEU A C 1
ATOM 667 O O . LEU A 1 82 ? 1.040 4.976 0.577 1.00 96.31 82 LEU A O 1
ATOM 671 N N . LEU A 1 83 ? 1.185 4.385 -1.590 1.00 97.31 83 LEU A N 1
ATOM 672 C CA . LEU A 1 83 ? -0.259 4.227 -1.793 1.00 97.31 83 LEU A CA 1
ATOM 673 C C . LEU A 1 83 ? -0.820 3.129 -0.879 1.00 97.31 83 LEU A C 1
ATOM 675 O O . LEU A 1 83 ? -1.848 3.310 -0.236 1.00 97.31 83 LEU A O 1
ATOM 679 N N . THR A 1 84 ? -0.098 2.014 -0.757 1.00 98.06 84 THR A N 1
ATOM 680 C CA . THR A 1 84 ? -0.471 0.906 0.134 1.00 98.06 84 THR A CA 1
ATOM 681 C C . THR A 1 84 ? -0.458 1.328 1.608 1.00 98.06 84 THR A C 1
ATOM 683 O O . THR A 1 84 ? -1.381 1.000 2.345 1.00 98.06 84 THR A O 1
ATOM 686 N N . VAL A 1 85 ? 0.550 2.092 2.043 1.00 97.62 85 VAL A N 1
ATOM 687 C CA . VAL A 1 85 ? 0.616 2.644 3.406 1.00 97.62 85 VAL A 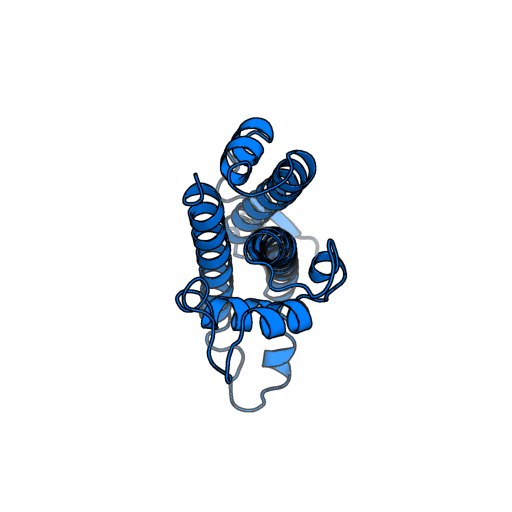CA 1
ATOM 688 C C . VAL A 1 85 ? -0.549 3.593 3.666 1.00 97.62 85 VAL A C 1
ATOM 690 O O . VAL A 1 85 ? -1.162 3.483 4.719 1.00 97.62 85 VAL A O 1
ATOM 693 N N . SER A 1 86 ? -0.901 4.460 2.715 1.00 96.38 86 SER A N 1
ATOM 694 C CA . SER A 1 86 ? -2.035 5.380 2.861 1.00 96.38 86 SER A CA 1
ATOM 695 C C . SER A 1 86 ? -3.369 4.635 3.010 1.00 96.38 86 SER A C 1
ATOM 697 O O . SER A 1 86 ? -4.158 4.963 3.897 1.00 96.38 86 SER A O 1
ATOM 699 N N . ILE A 1 87 ? -3.588 3.579 2.216 1.00 96.31 87 ILE A N 1
ATOM 700 C CA . ILE A 1 87 ? -4.745 2.679 2.365 1.00 96.31 87 ILE A CA 1
ATOM 701 C C . ILE A 1 87 ? -4.744 2.033 3.755 1.00 96.31 87 ILE A C 1
ATOM 703 O O . ILE A 1 87 ? -5.763 2.048 4.443 1.00 96.31 87 ILE A O 1
ATOM 707 N N . ALA A 1 88 ? -3.597 1.498 4.185 1.00 96.88 88 ALA A N 1
ATOM 708 C CA . ALA A 1 88 ? -3.467 0.849 5.482 1.00 96.88 88 ALA A CA 1
ATOM 709 C C . ALA A 1 88 ? -3.707 1.819 6.647 1.00 96.88 88 ALA A C 1
ATOM 711 O O . ALA A 1 88 ? -4.390 1.450 7.594 1.00 96.88 88 ALA A O 1
ATOM 712 N N . GLU A 1 89 ? -3.202 3.055 6.580 1.00 96.06 89 GLU A N 1
ATOM 713 C CA . GLU A 1 89 ? -3.456 4.101 7.578 1.00 96.06 89 GLU A CA 1
ATOM 714 C C . GLU A 1 89 ? -4.953 4.403 7.691 1.00 96.06 89 GLU A C 1
ATOM 716 O O . GLU A 1 89 ? -5.488 4.406 8.800 1.00 96.06 89 GLU A O 1
ATOM 721 N N . GLY A 1 90 ? -5.646 4.577 6.561 1.00 94.56 90 GLY A N 1
ATOM 722 C CA . GLY A 1 90 ? -7.087 4.829 6.537 1.00 94.56 90 GLY A CA 1
ATOM 723 C C . GLY A 1 90 ? -7.898 3.671 7.122 1.00 94.56 90 GLY A C 1
ATOM 724 O O . GLY A 1 90 ? -8.694 3.874 8.040 1.00 94.56 90 GLY A O 1
ATOM 725 N N . ALA A 1 91 ? -7.659 2.451 6.635 1.00 94.81 91 ALA A N 1
ATOM 726 C CA . ALA A 1 91 ? -8.394 1.263 7.062 1.00 94.81 91 ALA A CA 1
ATOM 727 C C . ALA A 1 91 ? -8.126 0.905 8.534 1.00 94.81 91 ALA A C 1
ATOM 729 O O . ALA A 1 91 ? -9.066 0.681 9.293 1.00 94.81 91 ALA A O 1
ATOM 730 N N . LEU A 1 92 ? -6.862 0.902 8.974 1.00 95.50 92 LEU A N 1
ATOM 731 C CA . LEU A 1 92 ? -6.504 0.606 10.367 1.00 95.50 92 LEU A CA 1
ATOM 732 C C . LEU A 1 92 ? -6.998 1.680 11.342 1.00 95.50 92 LEU A C 1
ATOM 734 O O . LEU A 1 92 ? -7.289 1.354 12.492 1.00 95.50 92 LEU A O 1
ATOM 738 N N . SER A 1 93 ? -7.081 2.943 10.913 1.00 94.62 93 SER A N 1
ATOM 739 C CA . SER A 1 93 ? -7.676 4.003 11.733 1.00 94.62 93 SER A CA 1
ATOM 740 C C . SER A 1 93 ? -9.170 3.764 11.906 1.00 94.62 93 SER A C 1
ATOM 742 O O . SER A 1 93 ? -9.635 3.706 13.039 1.00 94.62 93 SER A O 1
ATOM 744 N N . ALA A 1 94 ? -9.903 3.522 10.815 1.00 92.62 94 ALA A N 1
ATOM 745 C CA . ALA A 1 94 ? -11.337 3.237 10.870 1.00 92.62 94 ALA A CA 1
ATOM 746 C C . ALA A 1 94 ? -11.658 2.011 11.736 1.00 92.62 94 ALA A C 1
ATOM 748 O O . ALA A 1 94 ? -12.411 2.111 12.703 1.00 92.62 94 ALA A O 1
ATOM 749 N N . LEU A 1 95 ? -10.989 0.886 11.467 1.00 92.31 95 LEU A N 1
ATOM 750 C CA . LEU A 1 95 ? -11.132 -0.351 12.236 1.00 92.31 95 LEU A CA 1
ATOM 751 C C . LEU A 1 95 ? -10.755 -0.171 13.715 1.00 92.31 95 LEU A C 1
ATOM 753 O O . LEU A 1 95 ? -11.295 -0.858 14.585 1.00 92.31 95 LEU A O 1
ATOM 757 N N . GLY A 1 96 ? -9.799 0.714 14.005 1.00 93.25 96 GLY A N 1
ATOM 758 C CA . GLY A 1 96 ? -9.365 1.022 15.362 1.00 93.25 96 GLY A CA 1
ATOM 759 C C . GLY A 1 96 ? -10.369 1.888 16.123 1.00 93.25 96 GLY A C 1
ATOM 760 O O . GLY A 1 96 ? -10.578 1.649 17.312 1.00 93.25 96 GLY A O 1
ATOM 761 N N . GLU A 1 97 ? -11.015 2.849 15.456 1.00 91.38 97 GLU A N 1
ATOM 762 C CA . GLU A 1 97 ? -12.098 3.659 16.033 1.00 91.38 97 GLU A CA 1
ATOM 763 C C . GLU A 1 97 ? -13.306 2.773 16.367 1.00 91.38 97 GLU A C 1
ATOM 765 O O . GLU A 1 97 ? -13.812 2.825 17.485 1.00 91.38 97 GLU A O 1
ATOM 770 N N . GLU A 1 98 ? -13.697 1.864 15.466 1.00 89.50 98 GLU A N 1
ATOM 771 C CA . GLU A 1 98 ? -14.768 0.882 15.720 1.00 89.50 98 GLU A CA 1
ATOM 772 C C . GLU A 1 98 ? -14.484 -0.009 16.942 1.00 89.50 98 GLU A C 1
ATOM 774 O O . GLU A 1 98 ? -15.392 -0.412 17.669 1.00 89.50 98 GLU A O 1
ATOM 779 N N . ARG A 1 99 ? -13.203 -0.290 17.201 1.00 89.75 99 ARG A N 1
ATOM 780 C CA . ARG A 1 99 ? -12.728 -1.074 18.351 1.00 89.75 99 ARG A CA 1
ATOM 781 C C . ARG A 1 99 ? -12.437 -0.235 19.591 1.00 89.75 99 ARG A C 1
ATOM 783 O O . ARG A 1 99 ? -11.978 -0.787 20.589 1.00 89.75 99 ARG A O 1
ATOM 790 N N . ASN A 1 100 ? -12.692 1.073 19.551 1.00 91.06 100 ASN A N 1
ATOM 791 C CA . ASN A 1 100 ? -12.384 2.010 20.632 1.00 91.06 100 ASN A CA 1
ATOM 792 C C . ASN A 1 100 ? -10.909 1.949 21.078 1.00 91.06 100 ASN A C 1
ATOM 794 O O . ASN A 1 100 ? -10.600 2.029 22.267 1.00 91.06 100 ASN A O 1
ATOM 798 N N . LEU A 1 101 ? -9.981 1.777 20.128 1.00 93.56 101 LEU A N 1
ATOM 799 C CA . LEU A 1 101 ? -8.541 1.754 20.414 1.00 93.56 101 LEU A CA 1
ATOM 800 C C . LEU A 1 101 ? -7.941 3.165 20.564 1.00 93.56 101 LEU A C 1
ATOM 802 O O . LEU A 1 101 ? -6.839 3.321 21.099 1.00 93.56 101 LEU A O 1
ATOM 806 N N . GLY A 1 102 ? -8.643 4.194 20.079 1.00 88.31 102 GLY A N 1
ATOM 807 C CA . GLY A 1 102 ? -8.319 5.602 20.313 1.00 88.31 102 GLY A CA 1
ATOM 808 C C . GLY A 1 102 ? -8.723 6.059 21.718 1.00 88.31 102 GLY A C 1
ATOM 809 O O . GLY A 1 102 ? -9.621 5.495 22.337 1.00 88.31 102 GLY A O 1
ATOM 810 N N . ARG A 1 103 ? -8.072 7.104 22.246 1.00 85.31 103 ARG A N 1
ATOM 811 C CA . ARG A 1 103 ? -8.484 7.743 23.513 1.00 85.31 103 ARG A CA 1
ATOM 812 C C . ARG A 1 103 ? -9.588 8.774 23.291 1.00 85.31 103 ARG A C 1
ATOM 814 O O . ARG A 1 103 ? -10.306 9.106 24.231 1.00 85.31 103 ARG A O 1
ATOM 821 N N . ARG A 1 104 ? -9.680 9.315 22.076 1.00 88.25 104 ARG A N 1
ATOM 822 C CA . ARG A 1 104 ? -10.718 10.244 21.617 1.00 88.25 104 ARG A CA 1
ATOM 823 C C . ARG A 1 104 ? -11.043 9.971 20.148 1.00 88.25 104 ARG A C 1
ATOM 825 O O . ARG A 1 104 ? -10.175 9.505 19.415 1.00 88.25 104 ARG A O 1
ATOM 832 N N . GLU A 1 105 ? -12.256 10.327 19.741 1.00 85.06 105 GLU A N 1
ATOM 833 C CA . GLU A 1 105 ? -12.709 10.211 18.353 1.00 85.06 105 GLU A CA 1
ATOM 834 C C . GLU A 1 105 ? -11.768 10.962 17.402 1.00 85.06 105 GLU A C 1
ATOM 836 O O . GLU A 1 105 ? -11.384 12.110 17.654 1.00 85.06 105 GLU A O 1
ATOM 841 N N . GLY A 1 106 ? -11.386 10.296 16.316 1.00 85.44 106 GLY A N 1
ATOM 842 C CA . GLY A 1 106 ? -10.573 10.877 15.254 1.00 85.44 106 GLY A CA 1
ATOM 843 C C . GLY A 1 106 ? -9.069 10.887 15.539 1.00 85.44 106 GLY A C 1
ATOM 844 O O . GLY A 1 106 ? -8.285 11.193 14.645 1.00 85.44 106 GLY A O 1
ATOM 845 N N . GLU A 1 107 ? -8.640 10.521 16.752 1.00 90.50 107 GLU A N 1
ATOM 846 C CA . GLU A 1 107 ? -7.226 10.529 17.139 1.00 90.50 107 GLU A CA 1
ATOM 847 C C . GLU A 1 107 ? -6.377 9.604 16.274 1.00 90.50 107 GLU A C 1
ATOM 849 O O . GLU A 1 107 ? -5.203 9.891 16.036 1.00 90.50 107 GLU A O 1
ATOM 854 N N . LEU A 1 108 ? -6.934 8.472 15.838 1.00 92.62 108 LEU A N 1
ATOM 855 C CA . LEU A 1 108 ? -6.162 7.487 15.091 1.00 92.62 108 LEU A CA 1
ATOM 856 C C . LEU A 1 108 ? -5.738 8.010 13.714 1.00 92.62 108 LEU A C 1
ATOM 858 O O . LEU A 1 108 ? -4.633 7.691 13.279 1.00 92.62 108 LEU A O 1
ATOM 862 N N . TYR A 1 109 ? -6.534 8.889 13.100 1.00 91.19 109 TYR A N 1
ATOM 863 C CA . TYR A 1 109 ? -6.229 9.506 11.804 1.00 91.19 109 TYR A CA 1
ATOM 864 C C . TYR A 1 109 ? -5.104 10.553 11.865 1.00 91.19 109 TYR A C 1
ATOM 866 O O . TYR A 1 109 ? -4.493 10.847 10.841 1.00 91.19 109 TYR A O 1
ATOM 874 N N . ASP A 1 110 ? -4.789 11.088 13.050 1.00 91.12 110 ASP A N 1
ATOM 875 C CA . ASP A 1 110 ? -3.680 12.036 13.246 1.00 91.12 110 ASP A CA 1
ATOM 876 C C . ASP A 1 110 ? -2.322 11.328 13.423 1.00 91.12 110 ASP A C 1
ATOM 878 O O . ASP A 1 110 ? -1.265 11.968 13.494 1.00 91.12 110 ASP A O 1
ATOM 882 N N . ARG A 1 111 ? -2.324 9.997 13.561 1.00 91.69 111 ARG A N 1
ATOM 883 C CA . ARG A 1 111 ? -1.119 9.216 13.848 1.00 91.69 111 ARG A CA 1
ATOM 884 C C . ARG A 1 111 ? -0.379 8.874 12.566 1.00 91.69 111 ARG A C 1
ATOM 886 O O . ARG A 1 111 ? -0.954 8.420 11.587 1.00 91.69 111 ARG A O 1
ATOM 893 N N . THR A 1 112 ? 0.947 8.974 12.614 1.00 93.31 112 THR A N 1
ATOM 894 C CA . THR A 1 112 ? 1.789 8.392 11.560 1.00 93.31 112 THR A CA 1
ATOM 895 C C . THR A 1 112 ? 1.629 6.870 11.532 1.00 93.31 112 THR A C 1
ATOM 897 O O . THR A 1 112 ? 1.433 6.261 12.586 1.00 93.31 112 THR A O 1
ATOM 900 N N . PHE A 1 113 ? 1.853 6.226 10.381 1.00 95.31 113 PHE A N 1
ATOM 901 C CA . PHE A 1 113 ? 1.794 4.763 10.250 1.00 95.31 113 PHE A CA 1
ATOM 902 C C . PHE A 1 113 ? 2.506 4.012 11.384 1.00 95.31 113 PHE A C 1
ATOM 904 O O . PHE A 1 113 ? 1.966 3.082 11.967 1.00 95.31 113 PHE A O 1
ATOM 911 N N . GLY A 1 114 ? 3.712 4.447 11.767 1.00 94.44 114 GLY A N 1
ATOM 912 C CA . GLY A 1 114 ? 4.465 3.807 12.849 1.00 94.44 114 GLY A CA 1
ATOM 913 C C . GLY A 1 114 ? 3.794 3.918 14.224 1.00 94.44 114 GLY A C 1
ATOM 914 O O . GLY A 1 114 ? 3.853 2.968 15.000 1.00 94.44 114 GLY A O 1
ATOM 915 N N . GLN A 1 115 ? 3.157 5.053 14.521 1.00 95.19 115 GLN A N 1
ATOM 916 C CA . GLN A 1 115 ? 2.389 5.256 15.753 1.00 95.19 115 GLN A CA 1
ATOM 917 C C . GLN A 1 115 ? 1.066 4.487 15.724 1.00 95.19 115 GLN A C 1
ATOM 919 O O . GLN A 1 115 ? 0.653 3.966 16.759 1.00 95.19 115 GLN A O 1
ATOM 924 N N . LEU A 1 116 ? 0.426 4.396 14.555 1.00 96.12 116 LEU A N 1
ATOM 925 C CA . LEU A 1 116 ? -0.792 3.619 14.356 1.00 96.12 116 LEU A CA 1
ATOM 926 C C . LEU A 1 116 ? -0.531 2.124 14.559 1.00 96.12 116 LEU A C 1
ATOM 928 O O . LEU A 1 116 ? -1.250 1.482 15.315 1.00 96.12 116 LEU A O 1
ATOM 932 N N . LEU A 1 117 ? 0.561 1.585 14.005 1.00 96.50 117 LEU A N 1
ATOM 933 C CA . LEU A 1 117 ? 0.982 0.209 14.287 1.00 96.50 117 LEU A CA 1
ATOM 934 C C . LEU A 1 117 ? 1.179 -0.027 15.790 1.00 96.50 117 LEU A C 1
ATOM 936 O O . LEU A 1 117 ? 0.818 -1.084 16.287 1.00 96.50 117 LEU A O 1
ATOM 940 N N . GLY A 1 118 ? 1.675 0.965 16.536 1.00 95.69 118 GLY A N 1
ATOM 941 C CA . GLY A 1 118 ? 1.782 0.878 17.995 1.00 95.69 118 GLY A CA 1
ATOM 942 C C . GLY A 1 118 ? 0.443 0.674 18.720 1.00 95.69 118 GLY A C 1
ATOM 943 O O . GLY A 1 118 ? 0.423 0.010 19.748 1.00 95.69 118 GLY A O 1
ATOM 944 N N . VAL A 1 119 ? -0.670 1.195 18.187 1.00 95.38 119 VAL A N 1
ATOM 945 C CA . VAL A 1 119 ? -2.037 0.978 18.721 1.00 95.38 119 VAL A CA 1
ATOM 946 C C . VAL A 1 119 ? -2.501 -0.456 18.512 1.00 95.38 119 VAL A C 1
ATOM 948 O O . VAL A 1 119 ? -3.183 -1.045 19.351 1.00 95.38 119 VAL A O 1
ATOM 951 N N . TRP A 1 120 ? -2.102 -1.017 17.378 1.00 96.44 120 TRP A N 1
ATOM 952 C CA . TRP A 1 120 ? -2.409 -2.380 16.974 1.00 96.44 120 TRP A CA 1
ATOM 953 C C . TRP A 1 120 ? -1.484 -3.423 17.617 1.00 96.44 120 TRP A C 1
ATOM 955 O O . TRP A 1 120 ? -1.516 -4.592 17.233 1.00 96.44 120 TRP A O 1
ATOM 965 N N . LYS A 1 121 ? -0.709 -3.018 18.633 1.00 95.44 121 LYS A N 1
ATOM 966 C CA . LYS A 1 121 ? 0.003 -3.914 19.545 1.00 95.44 121 LYS A CA 1
ATOM 967 C C . LYS A 1 121 ? -0.644 -3.925 20.925 1.00 95.44 121 LYS A C 1
ATOM 969 O O . LYS A 1 121 ? -1.088 -2.896 21.429 1.00 95.44 121 LYS A O 1
ATOM 974 N N . GLU A 1 122 ? -0.595 -5.077 21.572 1.00 92.25 122 GLU A N 1
ATOM 975 C CA . GLU A 1 122 ? -0.932 -5.262 22.977 1.00 92.25 122 GLU A CA 1
ATOM 976 C C . GLU A 1 122 ? 0.131 -6.161 23.613 1.00 92.25 122 GLU A C 1
ATOM 978 O O . GLU A 1 122 ? 0.416 -7.236 23.102 1.00 92.25 122 GLU A O 1
ATOM 983 N N . ASN A 1 123 ? 0.768 -5.703 24.697 1.00 90.00 123 ASN A N 1
ATOM 984 C CA . ASN A 1 123 ? 1.870 -6.423 25.358 1.00 90.00 123 ASN A CA 1
ATOM 985 C C . ASN A 1 123 ? 2.993 -6.858 24.397 1.00 90.00 123 ASN A C 1
ATOM 987 O O . ASN A 1 123 ? 3.466 -7.983 24.452 1.00 90.00 123 ASN A O 1
ATOM 991 N N . GLU A 1 124 ? 3.400 -5.951 23.505 1.00 90.75 124 GLU A N 1
ATOM 992 C CA . GLU A 1 124 ? 4.419 -6.179 22.465 1.00 90.75 124 GLU A CA 1
ATOM 993 C C . GLU A 1 124 ? 4.052 -7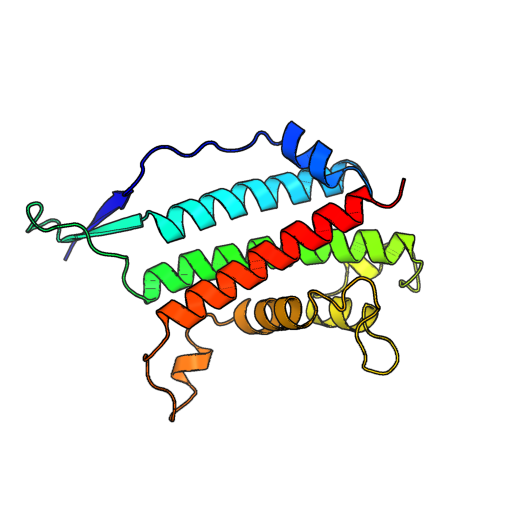.178 21.358 1.00 90.75 124 GLU A C 1
ATOM 995 O O . GLU A 1 124 ? 4.795 -7.265 20.377 1.00 90.75 124 GLU A O 1
ATOM 1000 N N . GLU A 1 125 ? 2.873 -7.785 21.415 1.00 95.88 125 GLU A N 1
ATOM 1001 C CA . GLU A 1 125 ? 2.346 -8.680 20.388 1.00 95.88 125 GLU A CA 1
ATOM 1002 C C . GLU A 1 125 ? 1.335 -7.952 19.488 1.00 95.88 125 GLU A C 1
ATOM 1004 O O . GLU A 1 125 ? 0.653 -7.027 19.944 1.00 95.88 125 GLU A O 1
ATOM 1009 N N . PRO A 1 126 ? 1.234 -8.302 18.194 1.00 97.19 126 PRO A N 1
ATOM 1010 C CA . PRO A 1 126 ? 0.170 -7.787 17.346 1.00 97.19 126 PRO A CA 1
ATOM 1011 C C . PRO A 1 126 ? -1.195 -8.277 17.830 1.00 97.19 126 PRO A C 1
ATOM 1013 O O . PRO A 1 126 ? -1.358 -9.434 18.219 1.00 97.19 126 PRO A O 1
ATOM 1016 N N . ARG A 1 127 ? -2.205 -7.407 17.756 1.00 95.81 127 ARG A N 1
ATOM 1017 C CA . ARG A 1 127 ? -3.594 -7.815 18.005 1.00 95.81 127 ARG A CA 1
ATOM 1018 C C . ARG A 1 127 ? -4.019 -8.906 17.003 1.00 95.81 127 ARG A C 1
ATOM 1020 O O . ARG A 1 127 ? -3.566 -8.857 15.853 1.00 95.81 127 ARG A O 1
ATOM 1027 N N . PRO A 1 128 ? -4.891 -9.861 17.390 1.00 94.62 128 PRO A N 1
ATOM 1028 C CA . PRO A 1 128 ? -5.256 -11.013 16.557 1.00 94.62 128 PRO A CA 1
ATOM 1029 C C . PRO A 1 128 ? -5.694 -10.654 15.137 1.00 94.62 128 PRO A C 1
ATOM 1031 O O . PRO A 1 128 ? -5.396 -11.376 14.191 1.00 94.62 128 PRO A O 1
ATOM 1034 N N . GLU A 1 129 ? -6.366 -9.519 14.978 1.00 93.56 129 GLU A N 1
ATOM 1035 C CA . GLU A 1 129 ? -6.914 -9.089 13.701 1.00 93.56 129 GLU A CA 1
ATOM 1036 C C . GLU A 1 129 ? -5.841 -8.695 12.691 1.00 93.56 129 GLU A C 1
ATOM 1038 O O . GLU A 1 129 ? -6.047 -8.868 11.497 1.00 93.56 129 GLU A O 1
ATOM 1043 N N . VAL A 1 130 ? -4.691 -8.196 13.147 1.00 96.25 130 VAL A N 1
ATOM 1044 C CA . VAL A 1 130 ? -3.574 -7.811 12.269 1.00 96.25 130 VAL A CA 1
ATOM 1045 C C . VAL A 1 130 ? -2.401 -8.782 12.347 1.00 96.25 130 VAL A C 1
ATOM 1047 O O . VAL A 1 130 ? -1.444 -8.632 11.592 1.00 96.25 130 VAL A O 1
ATOM 1050 N N . ALA A 1 131 ? -2.458 -9.779 13.233 1.00 96.88 131 ALA A N 1
ATOM 1051 C CA . ALA A 1 131 ? -1.369 -10.725 13.459 1.00 96.88 131 ALA A CA 1
ATOM 1052 C C . ALA A 1 131 ? -0.938 -11.440 12.167 1.00 96.88 131 ALA A C 1
ATOM 1054 O O . ALA A 1 131 ? 0.255 -11.558 11.904 1.00 96.88 131 ALA A O 1
ATOM 1055 N N . ALA A 1 132 ? -1.898 -11.829 11.320 1.00 96.94 132 ALA A N 1
ATOM 1056 C CA . ALA A 1 132 ? -1.633 -12.523 10.057 1.00 96.94 132 ALA A CA 1
ATOM 1057 C C . ALA A 1 132 ? -0.862 -11.681 9.021 1.00 96.94 132 ALA A C 1
ATOM 1059 O O . ALA A 1 132 ? -0.195 -12.244 8.158 1.00 96.94 132 ALA A O 1
ATOM 1060 N N . ILE A 1 133 ? -0.936 -10.350 9.112 1.00 98.00 133 ILE A N 1
ATOM 1061 C CA . ILE A 1 133 ? -0.266 -9.414 8.195 1.00 98.00 133 ILE A CA 1
ATOM 1062 C C . ILE A 1 133 ? 0.796 -8.562 8.894 1.00 98.00 133 ILE A C 1
ATOM 1064 O O . ILE A 1 133 ? 1.285 -7.585 8.327 1.00 98.00 133 ILE A O 1
ATOM 1068 N N . TRP A 1 134 ? 1.159 -8.886 10.137 1.00 98.00 134 TRP A N 1
ATOM 1069 C CA . TRP A 1 134 ? 2.011 -8.014 10.941 1.00 98.00 134 TRP A CA 1
ATOM 1070 C C . TRP A 1 134 ? 3.401 -7.824 10.331 1.00 98.00 134 TRP A C 1
ATOM 1072 O O . TRP A 1 134 ? 3.890 -6.694 10.238 1.00 98.00 134 TRP A O 1
ATOM 1082 N N . ASP A 1 135 ? 4.008 -8.910 9.854 1.00 97.62 135 ASP A N 1
ATOM 1083 C CA . ASP A 1 135 ? 5.308 -8.868 9.183 1.00 97.62 135 ASP A CA 1
ATOM 1084 C C . ASP A 1 135 ? 5.242 -8.048 7.890 1.00 97.62 135 ASP A C 1
ATOM 1086 O O . ASP A 1 135 ? 6.132 -7.241 7.613 1.00 97.62 135 ASP A O 1
ATOM 1090 N N . ASP A 1 136 ? 4.142 -8.164 7.144 1.00 98.31 136 ASP A N 1
ATOM 1091 C CA . ASP A 1 136 ? 3.914 -7.373 5.937 1.00 98.31 136 ASP A CA 1
ATOM 1092 C C . ASP A 1 136 ? 3.784 -5.874 6.264 1.00 98.31 136 ASP A C 1
ATOM 1094 O O . ASP A 1 136 ? 4.394 -5.032 5.600 1.00 98.31 136 ASP A O 1
ATOM 1098 N N . LEU A 1 137 ? 3.095 -5.513 7.351 1.00 97.69 137 LEU A N 1
ATOM 1099 C CA . LEU A 1 137 ? 3.032 -4.129 7.837 1.00 97.69 137 LEU A CA 1
ATOM 1100 C C . LEU A 1 137 ? 4.422 -3.589 8.230 1.00 97.69 137 LEU A C 1
ATOM 1102 O O . LEU A 1 137 ? 4.722 -2.414 7.982 1.00 97.69 137 LEU A O 1
ATOM 1106 N N . GLN A 1 138 ? 5.307 -4.426 8.787 1.00 96.38 138 GLN A N 1
ATOM 1107 C CA . GLN A 1 138 ? 6.693 -4.024 9.064 1.00 96.38 138 GLN A CA 1
ATOM 1108 C C . GLN A 1 138 ? 7.509 -3.821 7.779 1.00 96.38 138 GLN A C 1
ATOM 1110 O O . GLN A 1 138 ? 8.303 -2.875 7.710 1.00 96.38 138 GLN A O 1
ATOM 1115 N N . VAL A 1 139 ? 7.290 -4.639 6.743 1.00 94.75 139 VAL A N 1
ATOM 1116 C CA . VAL A 1 139 ? 7.888 -4.437 5.411 1.00 94.75 139 VAL A CA 1
ATOM 1117 C C . VAL A 1 139 ? 7.488 -3.064 4.865 1.00 94.75 139 VAL A C 1
ATOM 1119 O O . VAL A 1 139 ? 8.360 -2.258 4.530 1.00 94.75 139 VAL A O 1
ATOM 1122 N N . LEU A 1 140 ? 6.195 -2.733 4.865 1.00 95.44 140 LEU A N 1
ATOM 1123 C CA . LEU A 1 140 ? 5.700 -1.419 4.435 1.00 95.44 140 LEU A CA 1
ATOM 1124 C C . LEU A 1 140 ? 6.368 -0.278 5.221 1.00 95.44 140 LEU A C 1
ATOM 1126 O O . LEU A 1 140 ? 6.883 0.678 4.631 1.00 95.44 140 LEU A O 1
ATOM 1130 N N . LYS A 1 141 ? 6.436 -0.397 6.554 1.00 93.94 141 LYS A N 1
ATOM 1131 C CA . LYS A 1 141 ? 7.076 0.599 7.430 1.00 93.94 141 LYS A CA 1
ATOM 1132 C C . LYS A 1 141 ? 8.551 0.816 7.079 1.00 93.94 141 LYS A C 1
ATOM 1134 O O . LYS A 1 141 ? 9.009 1.961 7.090 1.00 93.94 141 LYS A O 1
ATOM 1139 N N . ARG A 1 142 ? 9.288 -0.255 6.767 1.00 90.81 142 ARG A N 1
ATOM 1140 C CA . ARG A 1 142 ? 10.712 -0.205 6.394 1.00 90.81 142 ARG A CA 1
ATOM 1141 C C . ARG A 1 142 ? 10.923 0.450 5.029 1.00 90.81 142 ARG A C 1
ATOM 1143 O O . ARG A 1 142 ? 11.817 1.286 4.883 1.00 90.81 142 ARG A O 1
ATOM 1150 N N . TYR A 1 143 ? 10.112 0.086 4.038 1.00 90.62 143 TYR A N 1
ATOM 1151 C CA . TYR A 1 143 ? 10.357 0.441 2.637 1.00 90.62 143 TYR A CA 1
ATOM 1152 C C . TYR A 1 143 ? 9.612 1.689 2.146 1.00 90.62 143 TYR A C 1
ATOM 1154 O O . TYR A 1 143 ? 9.950 2.191 1.074 1.00 90.62 143 TYR A O 1
ATOM 1162 N N . ARG A 1 144 ? 8.697 2.277 2.938 1.00 86.31 144 ARG A N 1
ATOM 1163 C CA . ARG A 1 144 ? 8.005 3.537 2.577 1.00 86.31 144 ARG A CA 1
ATOM 1164 C C . ARG A 1 144 ? 8.956 4.694 2.246 1.00 86.31 144 ARG A C 1
ATOM 1166 O O . ARG A 1 144 ? 8.669 5.518 1.381 1.00 86.31 144 ARG A O 1
ATOM 1173 N N . ASN A 1 145 ? 10.114 4.743 2.909 1.00 79.94 145 ASN A N 1
ATOM 1174 C CA . ASN A 1 145 ? 11.098 5.809 2.717 1.00 79.94 145 ASN A CA 1
ATOM 1175 C C . ASN A 1 145 ? 12.211 5.410 1.734 1.00 79.94 145 ASN A C 1
ATOM 1177 O O . ASN A 1 145 ? 12.610 6.230 0.897 1.00 79.94 145 ASN A O 1
ATOM 1181 N N . TYR A 1 146 ? 12.675 4.156 1.809 1.00 81.62 146 TYR A N 1
ATOM 1182 C CA . TYR A 1 146 ? 13.940 3.701 1.223 1.00 81.62 146 TYR A CA 1
ATOM 1183 C C . TYR A 1 146 ? 13.818 2.298 0.598 1.00 81.62 146 TYR A C 1
ATOM 1185 O O . TYR A 1 146 ? 14.110 1.297 1.246 1.00 81.62 146 TYR A O 1
ATOM 1193 N N . VAL A 1 147 ? 13.422 2.215 -0.678 1.00 78.38 147 VAL A N 1
ATOM 1194 C CA . VAL A 1 147 ? 13.253 0.928 -1.388 1.00 78.38 147 VAL A CA 1
ATOM 1195 C C . VAL A 1 147 ? 14.595 0.238 -1.681 1.00 78.38 147 VAL A C 1
ATOM 1197 O O . VAL A 1 147 ? 14.757 -0.939 -1.375 1.00 78.38 147 VAL A O 1
ATOM 1200 N N . HIS A 1 148 ? 15.589 0.968 -2.206 1.00 81.69 148 HIS A N 1
ATOM 1201 C CA . HIS A 1 148 ? 16.934 0.424 -2.492 1.00 81.69 148 HIS A CA 1
ATOM 1202 C C . HIS A 1 148 ? 18.048 1.023 -1.625 1.00 81.69 148 HIS A C 1
ATOM 1204 O O . HIS A 1 148 ? 19.085 0.393 -1.452 1.00 81.69 148 HIS A O 1
ATOM 1210 N N . LEU A 1 149 ? 17.837 2.209 -1.042 1.00 77.19 149 LEU A N 1
ATOM 1211 C CA . LEU A 1 149 ? 18.870 2.909 -0.264 1.00 77.19 149 LEU A CA 1
ATOM 1212 C C . LEU A 1 149 ? 19.298 2.141 0.992 1.00 77.19 149 LEU A C 1
ATOM 1214 O O . LEU A 1 149 ? 20.479 2.132 1.308 1.00 77.19 149 LEU A O 1
ATOM 1218 N N . ASN A 1 150 ? 18.374 1.432 1.650 1.00 69.06 150 ASN A N 1
ATOM 1219 C CA . ASN A 1 150 ? 18.719 0.572 2.787 1.00 69.06 150 ASN A CA 1
ATOM 1220 C C . ASN A 1 150 ? 19.707 -0.532 2.385 1.00 69.06 150 ASN A C 1
ATOM 1222 O O . ASN A 1 150 ? 20.590 -0.873 3.153 1.00 69.06 150 ASN A O 1
ATOM 1226 N N . ARG A 1 151 ? 19.576 -1.065 1.165 1.00 71.38 151 ARG A N 1
ATOM 1227 C CA . ARG A 1 151 ? 20.424 -2.153 0.668 1.00 71.38 151 ARG A CA 1
ATOM 1228 C C . ARG A 1 151 ? 21.788 -1.660 0.202 1.00 71.38 151 ARG A C 1
ATOM 1230 O O . ARG A 1 151 ? 22.756 -2.393 0.291 1.00 71.38 151 ARG A O 1
ATOM 1237 N N . ALA A 1 152 ? 21.865 -0.411 -0.254 1.00 68.00 152 ALA A N 1
ATOM 1238 C CA . ALA A 1 152 ? 23.134 0.247 -0.547 1.00 68.00 152 ALA A CA 1
ATOM 1239 C C . ALA A 1 152 ? 23.963 0.550 0.717 1.00 68.00 152 ALA A C 1
ATOM 1241 O O . ALA A 1 152 ? 25.143 0.853 0.586 1.00 68.00 152 ALA A O 1
ATOM 1242 N N . ALA A 1 153 ? 23.349 0.500 1.906 1.00 69.50 153 ALA A N 1
ATOM 1243 C CA . ALA A 1 153 ? 24.011 0.715 3.192 1.00 69.50 153 ALA A CA 1
ATOM 1244 C C . ALA A 1 153 ? 24.422 -0.590 3.908 1.00 69.50 153 ALA A C 1
ATOM 1246 O O . ALA A 1 153 ? 25.181 -0.521 4.869 1.00 69.50 153 ALA A O 1
ATOM 1247 N N . ASP A 1 154 ? 23.934 -1.754 3.458 1.00 68.94 154 ASP A N 1
ATOM 1248 C CA . ASP A 1 154 ? 24.326 -3.067 3.986 1.00 68.94 154 ASP A CA 1
ATOM 1249 C C . ASP A 1 154 ? 25.543 -3.591 3.191 1.00 68.94 154 ASP A C 1
ATOM 1251 O O . ASP A 1 154 ? 25.395 -4.103 2.078 1.00 68.94 154 ASP A O 1
ATOM 1255 N N . ASP A 1 155 ? 26.750 -3.459 3.757 1.00 55.22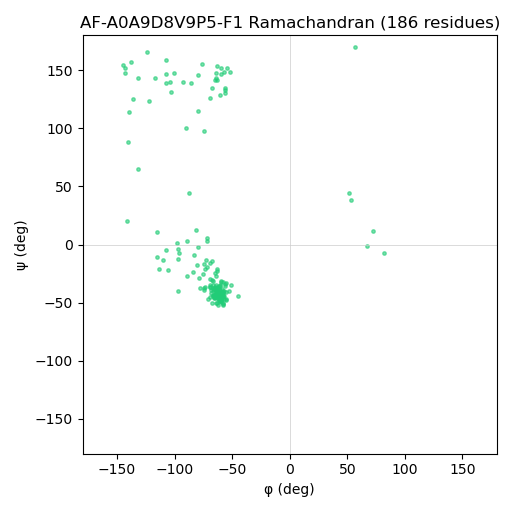 155 ASP A N 1
ATOM 1256 C CA . ASP A 1 155 ? 28.038 -3.790 3.108 1.00 55.22 155 ASP A CA 1
ATOM 1257 C C . ASP A 1 155 ? 28.204 -5.285 2.736 1.00 55.22 155 ASP A C 1
ATOM 1259 O O . ASP A 1 155 ? 28.951 -5.613 1.814 1.00 55.22 155 ASP A O 1
ATOM 1263 N N . ASP A 1 156 ? 27.476 -6.200 3.387 1.00 54.53 156 ASP A N 1
ATOM 1264 C CA . ASP A 1 156 ? 27.701 -7.655 3.278 1.00 54.53 156 ASP A CA 1
ATOM 1265 C C . ASP A 1 156 ? 26.779 -8.386 2.276 1.00 54.53 156 ASP A C 1
ATOM 1267 O O . ASP A 1 156 ? 26.911 -9.593 2.065 1.00 54.53 156 ASP A O 1
ATOM 1271 N N . GLY A 1 157 ? 25.819 -7.690 1.654 1.00 52.41 157 GLY A N 1
ATOM 1272 C CA . GLY A 1 157 ? 24.678 -8.346 0.992 1.00 52.41 157 GLY A CA 1
ATOM 1273 C C . GLY A 1 157 ? 24.555 -8.198 -0.522 1.00 52.41 157 GLY A C 1
ATOM 1274 O O . GLY A 1 157 ? 23.731 -8.892 -1.113 1.00 52.41 157 GLY A O 1
ATOM 1275 N N . GLY A 1 158 ? 25.333 -7.316 -1.155 1.00 58.75 158 GLY A N 1
ATOM 1276 C CA . GLY A 1 158 ? 25.321 -7.102 -2.604 1.00 58.75 158 GLY A CA 1
ATOM 1277 C C . GLY A 1 158 ? 23.953 -6.733 -3.213 1.00 58.75 158 GLY A C 1
ATOM 1278 O O . GLY A 1 158 ? 22.875 -6.838 -2.631 1.00 58.75 158 GLY A O 1
ATOM 1279 N N . TRP A 1 159 ? 23.961 -6.334 -4.481 1.00 72.44 159 TRP A N 1
ATOM 1280 C CA . TRP A 1 159 ? 22.733 -6.161 -5.275 1.00 72.44 159 TRP A CA 1
ATOM 1281 C C . TRP A 1 159 ? 22.063 -7.501 -5.647 1.00 72.44 159 TRP A C 1
ATOM 1283 O O . TRP A 1 159 ? 21.083 -7.535 -6.395 1.00 72.44 159 TRP A O 1
ATOM 1293 N N . GLN A 1 160 ? 22.588 -8.614 -5.129 1.00 72.44 160 GLN A N 1
ATOM 1294 C CA . GLN A 1 160 ? 22.071 -9.957 -5.337 1.00 72.44 160 GLN A CA 1
ATOM 1295 C C . GLN A 1 160 ? 20.701 -10.101 -4.657 1.00 72.44 160 GLN A C 1
ATOM 1297 O O . GLN A 1 160 ? 20.489 -9.632 -3.538 1.00 72.44 160 GLN A O 1
ATOM 1302 N N . GLY A 1 161 ? 19.738 -10.695 -5.366 1.00 76.25 161 GLY A N 1
ATOM 1303 C CA . GLY A 1 161 ? 18.367 -10.874 -4.873 1.00 76.25 161 GLY A CA 1
ATOM 1304 C C . GLY A 1 161 ? 17.524 -9.592 -4.815 1.00 76.25 161 GLY A C 1
ATOM 1305 O O . GLY A 1 161 ? 16.442 -9.609 -4.236 1.00 76.25 161 GLY A O 1
ATOM 1306 N N . ILE A 1 162 ? 17.962 -8.469 -5.409 1.00 84.69 162 ILE A N 1
ATOM 1307 C CA . ILE A 1 162 ? 17.171 -7.222 -5.381 1.00 84.69 162 ILE A CA 1
ATO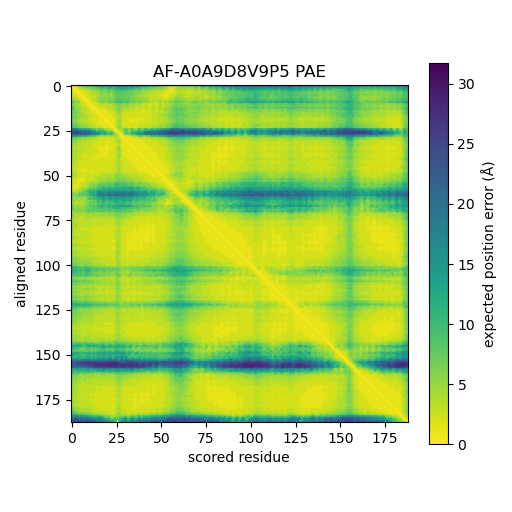M 1308 C C . ILE A 1 162 ? 15.785 -7.404 -6.010 1.00 84.69 162 ILE A C 1
ATOM 1310 O O . ILE A 1 162 ? 14.807 -6.887 -5.484 1.00 84.69 162 ILE A O 1
ATOM 1314 N N . LEU A 1 163 ? 15.690 -8.183 -7.090 1.00 85.88 163 LEU A N 1
ATOM 1315 C CA . LEU A 1 163 ? 14.424 -8.464 -7.766 1.00 85.88 163 LEU A CA 1
ATOM 1316 C C . LEU A 1 163 ? 13.499 -9.335 -6.907 1.00 85.88 163 LEU A C 1
ATOM 1318 O O . LEU A 1 163 ? 12.304 -9.078 -6.859 1.00 85.88 163 LEU A O 1
ATOM 1322 N N . GLU A 1 164 ? 14.046 -10.322 -6.196 1.00 87.00 164 GLU A N 1
ATOM 1323 C CA . GLU A 1 164 ? 13.284 -11.162 -5.260 1.00 87.00 164 GLU A CA 1
ATOM 1324 C C . GLU A 1 164 ? 12.746 -10.323 -4.097 1.00 87.00 164 GLU A C 1
ATOM 1326 O O . GLU A 1 164 ? 11.580 -10.439 -3.731 1.00 87.00 164 GLU A O 1
ATOM 1331 N N . ASN A 1 165 ? 13.566 -9.408 -3.573 1.00 88.31 165 ASN A N 1
ATOM 1332 C CA . ASN A 1 165 ? 13.149 -8.458 -2.548 1.00 88.31 165 ASN A CA 1
ATOM 1333 C C . ASN A 1 165 ? 12.061 -7.496 -3.056 1.00 88.31 165 ASN A C 1
ATOM 1335 O O . ASN A 1 165 ? 11.126 -7.185 -2.325 1.00 88.31 165 ASN A O 1
ATOM 1339 N N . GLU A 1 166 ? 12.154 -7.019 -4.301 1.00 91.44 166 GLU A N 1
ATOM 1340 C CA . GLU A 1 166 ? 11.088 -6.213 -4.905 1.00 91.44 166 GLU A CA 1
ATOM 1341 C C . GLU A 1 166 ? 9.766 -6.991 -4.997 1.00 91.44 166 GLU A C 1
ATOM 1343 O O . GLU A 1 166 ? 8.730 -6.458 -4.606 1.00 91.44 166 GLU A O 1
ATOM 1348 N N . GLU A 1 167 ? 9.791 -8.248 -5.450 1.00 91.69 167 GLU A N 1
ATOM 1349 C CA . GLU A 1 167 ? 8.589 -9.094 -5.497 1.00 91.69 167 GLU A CA 1
ATOM 1350 C C . GLU A 1 167 ? 8.039 -9.394 -4.095 1.00 91.69 167 GLU A C 1
ATOM 1352 O O . GLU A 1 167 ? 6.824 -9.386 -3.901 1.00 91.69 167 GLU A O 1
ATOM 1357 N N . GLN A 1 168 ? 8.905 -9.579 -3.092 1.00 93.12 168 GLN A N 1
ATOM 1358 C CA . GLN A 1 168 ? 8.479 -9.721 -1.698 1.00 93.12 168 GLN A CA 1
ATOM 1359 C C . GLN A 1 168 ? 7.737 -8.470 -1.211 1.00 93.12 168 GLN A C 1
ATOM 1361 O O . GLN A 1 168 ? 6.648 -8.596 -0.655 1.00 93.12 168 GLN A O 1
ATOM 1366 N N . ILE A 1 169 ? 8.292 -7.272 -1.440 1.00 94.75 169 ILE A N 1
ATOM 1367 C CA . ILE A 1 169 ? 7.655 -6.001 -1.058 1.00 94.75 169 ILE A CA 1
ATOM 1368 C C . ILE A 1 169 ? 6.285 -5.876 -1.723 1.00 94.75 169 ILE A C 1
ATOM 1370 O O . ILE A 1 169 ? 5.310 -5.506 -1.068 1.00 94.75 169 ILE A O 1
ATOM 1374 N N . VAL A 1 170 ? 6.202 -6.196 -3.016 1.00 95.56 170 VAL A N 1
ATOM 1375 C CA . VAL A 1 170 ? 4.943 -6.147 -3.758 1.00 95.56 170 VAL A CA 1
ATOM 1376 C C . VAL A 1 170 ? 3.922 -7.127 -3.180 1.00 95.56 170 VAL A C 1
ATOM 1378 O O . VAL A 1 170 ? 2.794 -6.721 -2.904 1.00 95.56 170 VAL A O 1
ATOM 1381 N N . GLY A 1 171 ? 4.326 -8.372 -2.916 1.00 96.81 171 GLY A N 1
ATOM 1382 C CA . GLY A 1 171 ? 3.463 -9.379 -2.303 1.00 96.81 171 GLY A CA 1
ATOM 1383 C C . GLY A 1 171 ? 2.981 -8.988 -0.903 1.00 96.81 171 GLY A C 1
ATOM 1384 O O . GLY A 1 171 ? 1.818 -9.214 -0.582 1.00 96.81 171 GLY A O 1
ATOM 1385 N N . SER A 1 172 ? 3.832 -8.357 -0.087 1.00 97.69 172 SER A N 1
ATOM 1386 C CA . SER A 1 172 ? 3.432 -7.805 1.216 1.00 97.69 172 SER A CA 1
ATOM 1387 C C . SER A 1 172 ? 2.386 -6.700 1.073 1.00 97.69 172 SER A C 1
ATOM 1389 O O . SER A 1 172 ? 1.423 -6.665 1.834 1.00 97.69 172 SER A O 1
ATOM 1391 N N . CYS A 1 173 ? 2.530 -5.819 0.077 1.00 97.94 173 CYS A N 1
ATOM 1392 C CA . CYS A 1 173 ? 1.537 -4.774 -0.178 1.00 97.94 173 CYS A CA 1
ATOM 1393 C C . CYS A 1 173 ? 0.176 -5.357 -0.576 1.00 97.94 173 CYS A C 1
ATOM 1395 O O . CYS A 1 173 ? -0.852 -4.881 -0.100 1.00 97.94 173 CYS A O 1
ATOM 1397 N N . ASP A 1 174 ? 0.177 -6.384 -1.430 1.00 97.56 174 ASP A N 1
ATOM 1398 C CA . ASP A 1 174 ? -1.048 -7.055 -1.874 1.00 97.56 174 ASP A CA 1
ATOM 1399 C C . ASP A 1 174 ? -1.768 -7.730 -0.701 1.00 97.56 174 ASP A C 1
ATOM 1401 O O . ASP A 1 174 ? -2.938 -7.436 -0.459 1.00 97.56 174 ASP A O 1
ATOM 1405 N N . ARG A 1 175 ? -1.047 -8.527 0.100 1.00 98.12 175 ARG A N 1
ATOM 1406 C CA . ARG A 1 175 ? -1.618 -9.207 1.274 1.00 98.12 175 ARG A CA 1
ATOM 1407 C C . ARG A 1 175 ? -2.189 -8.244 2.312 1.00 98.12 175 ARG A C 1
ATOM 1409 O O . ARG A 1 175 ? -3.262 -8.511 2.841 1.00 98.12 175 ARG A O 1
ATOM 1416 N N . VAL A 1 176 ? -1.514 -7.123 2.588 1.00 98.25 176 VAL A N 1
ATOM 1417 C CA . VAL A 1 176 ? -2.027 -6.100 3.521 1.00 98.25 176 VAL A CA 1
ATOM 1418 C C . VAL A 1 176 ? -3.353 -5.532 3.030 1.00 98.25 176 VAL A C 1
ATOM 1420 O O . VAL A 1 176 ? -4.301 -5.441 3.803 1.00 98.25 176 VAL A O 1
ATOM 1423 N N . VAL A 1 177 ? -3.429 -5.147 1.755 1.00 96.88 177 VAL A N 1
ATOM 1424 C CA . VAL A 1 177 ? -4.639 -4.536 1.191 1.00 96.88 177 VAL A CA 1
ATOM 1425 C C . VAL A 1 177 ? -5.799 -5.523 1.176 1.00 96.88 177 VAL A C 1
ATOM 1427 O O . VAL A 1 177 ? -6.897 -5.154 1.585 1.00 96.88 177 VAL A O 1
ATOM 1430 N N . ASP A 1 178 ? -5.561 -6.761 0.745 1.00 95.88 178 ASP A N 1
ATOM 1431 C CA . ASP A 1 178 ? -6.612 -7.776 0.682 1.00 95.88 178 ASP A CA 1
ATOM 1432 C C . ASP A 1 178 ? -7.131 -8.129 2.081 1.00 95.88 178 ASP A C 1
ATOM 1434 O O . ASP A 1 178 ? -8.337 -8.099 2.310 1.00 95.88 178 ASP A O 1
ATOM 1438 N N . HIS A 1 179 ? -6.235 -8.333 3.050 1.00 96.19 179 HIS A N 1
ATOM 1439 C CA . HIS A 1 179 ? -6.623 -8.623 4.432 1.00 96.19 179 HIS A CA 1
ATOM 1440 C C . HIS A 1 179 ? -7.423 -7.484 5.073 1.00 96.19 179 HIS A C 1
ATOM 1442 O O . HIS A 1 179 ? -8.440 -7.723 5.720 1.00 96.19 179 HIS A O 1
ATOM 1448 N N . LEU A 1 180 ? -6.989 -6.231 4.894 1.00 94.88 180 LEU A N 1
ATOM 1449 C CA . LEU A 1 180 ? -7.709 -5.077 5.441 1.00 94.88 180 LEU A CA 1
ATOM 1450 C C . LEU A 1 180 ? -9.072 -4.888 4.775 1.00 94.88 180 LEU A C 1
ATOM 1452 O O . LEU A 1 180 ? -10.034 -4.559 5.466 1.00 94.88 180 LEU A O 1
ATOM 1456 N N . ARG A 1 181 ? -9.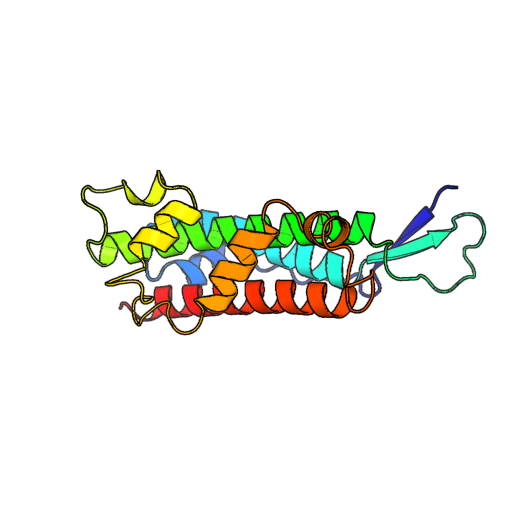177 -5.138 3.466 1.00 93.25 181 ARG A N 1
ATOM 1457 C CA . ARG A 1 181 ? -10.459 -5.108 2.757 1.00 93.25 181 ARG A CA 1
ATOM 1458 C C . ARG A 1 181 ? -11.420 -6.156 3.317 1.00 93.25 181 ARG A C 1
ATOM 1460 O O . ARG A 1 181 ? -12.562 -5.828 3.630 1.00 93.25 181 ARG A O 1
ATOM 1467 N N . ASP A 1 182 ? -10.948 -7.388 3.496 1.00 91.94 182 ASP A N 1
ATOM 1468 C CA . ASP A 1 182 ? -11.748 -8.477 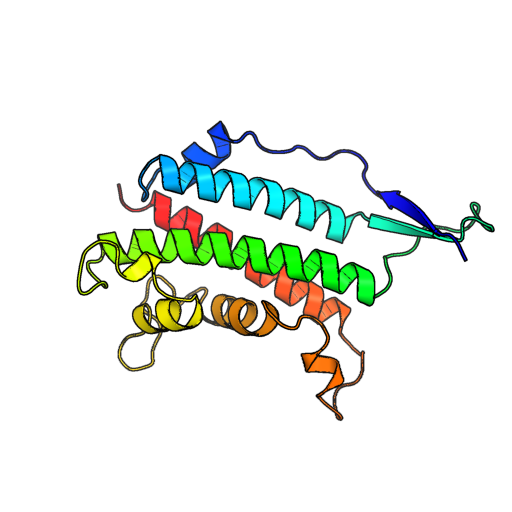4.060 1.00 91.94 182 ASP A CA 1
ATOM 1469 C C . ASP A 1 182 ? -12.215 -8.140 5.477 1.00 91.94 182 ASP A C 1
ATOM 1471 O O . ASP A 1 182 ? -13.397 -8.277 5.799 1.00 91.94 182 ASP A O 1
ATOM 1475 N N . MET A 1 183 ? -11.319 -7.607 6.312 1.00 89.81 183 MET A N 1
ATOM 1476 C CA . MET A 1 183 ? -11.684 -7.124 7.641 1.00 89.81 183 MET A CA 1
ATOM 1477 C C . MET A 1 183 ? -12.769 -6.053 7.579 1.00 89.81 183 MET A C 1
ATOM 1479 O O . MET A 1 183 ? -13.726 -6.133 8.341 1.00 89.81 183 MET A O 1
ATOM 1483 N N . CYS A 1 184 ? -12.668 -5.087 6.666 1.00 86.94 184 CYS A N 1
ATOM 1484 C CA . CYS A 1 184 ? -13.692 -4.062 6.507 1.00 86.94 184 CYS A CA 1
ATOM 1485 C C . CYS A 1 184 ? -15.058 -4.632 6.079 1.00 86.94 184 CYS A C 1
ATOM 1487 O O . CYS A 1 184 ? -16.073 -3.984 6.301 1.00 86.94 184 CYS A O 1
ATOM 1489 N N . HIS A 1 185 ? -15.129 -5.833 5.499 1.00 78.25 185 HIS A N 1
ATOM 1490 C CA . HIS A 1 185 ? -16.392 -6.472 5.115 1.00 78.25 185 HIS A CA 1
ATOM 1491 C C . HIS A 1 185 ? -17.036 -7.341 6.202 1.00 78.25 185 HIS A C 1
ATOM 1493 O O . HIS A 1 185 ? -18.256 -7.514 6.185 1.00 78.25 185 HIS A O 1
ATOM 1499 N N . VAL A 1 186 ? -16.245 -7.905 7.119 1.00 59.16 186 VAL A N 1
ATOM 1500 C CA . VAL A 1 186 ? -16.712 -8.896 8.107 1.00 59.16 186 VAL A CA 1
ATOM 1501 C C . VAL A 1 186 ? -17.568 -8.279 9.227 1.00 59.16 186 VAL A C 1
ATOM 1503 O O . VAL A 1 186 ? -18.369 -8.989 9.826 1.00 59.16 186 VAL A O 1
ATOM 1506 N N . PHE A 1 187 ? -17.477 -6.973 9.493 1.00 52.97 187 PHE A N 1
ATOM 1507 C CA . PHE A 1 187 ? -18.155 -6.321 10.629 1.00 52.97 187 PHE A CA 1
ATOM 1508 C C . PHE A 1 187 ? -19.596 -5.848 10.346 1.00 52.97 187 PHE A C 1
ATOM 1510 O O . PHE A 1 187 ? -19.986 -4.755 10.751 1.00 52.97 187 PHE A O 1
ATOM 1517 N N . ARG A 1 188 ? -20.404 -6.689 9.685 1.00 51.00 188 ARG A N 1
ATOM 1518 C CA . ARG A 1 188 ? -21.862 -6.501 9.543 1.00 51.00 188 ARG A CA 1
ATOM 1519 C C . ARG A 1 188 ? -22.663 -7.258 10.594 1.00 51.00 188 ARG A C 1
ATOM 1521 O O . ARG A 1 188 ? -22.300 -8.417 10.885 1.00 51.00 188 ARG A O 1
#

Secondary structure (DSSP, 8-state):
--EEEEES--------HHHHHHHHTTSS-HHHHHHHHHHHHHHHHHHHHHHHEEEEETT-TTSPPEEPPHHHHHHHHHHHHHHHHHHHHHHHHHHHHHTT-SSSTTGGGGS-HHHHHHHTEETTEEPHHHHTTHHHHHHHHHHTT-SSHHHHT-TTS-STTHHHHHHHHHHHHHHHHHHHHHHHHH--

Solvent-accessible surface area (backbone atoms only — not comparable to full-atom values): 10491 Å² total; per-residue (Å²): 131,67,68,42,75,48,53,82,59,88,79,76,93,73,72,54,56,70,62,36,18,62,59,33,44,49,50,39,60,65,69,56,11,39,50,41,16,53,38,48,47,52,29,53,53,36,51,50,46,65,74,26,43,24,37,31,50,58,92,47,74,88,52,81,65,35,74,58,57,68,74,61,47,37,53,43,50,30,51,31,41,41,34,44,48,53,39,48,44,54,51,53,23,38,55,29,54,79,66,61,69,43,95,49,91,70,51,46,72,74,43,53,64,74,58,43,53,56,66,48,37,55,94,91,36,61,37,79,91,47,45,91,44,43,69,35,54,50,50,46,68,62,32,49,84,37,67,55,62,60,57,77,69,43,89,90,58,65,82,66,62,52,68,59,52,50,51,49,54,51,52,29,46,50,53,46,52,52,52,52,36,51,55,25,57,66,73,116

Foldseek 3Di:
DDKDKDFQDPDDDQDDLVVQLVLQVLQDDSVLSSVLSVLVSVLSVLVRCLVTIFIDHPVCPVDDTDHDDPVVSLVSLLSNLLSLLVSLLSLLLRVCVVVVLDPDPPVSNVDDLVVSQVSQDDPNAGNPLCNVLNVLSVLSVVSNVPLCVVVVVPPPDPCPCSVVSSVVNVVSSVVSNVSSSVVSNPPD

pLDDT: mean 88.12, std 10.23, range [50.19, 98.31]

Mean predicted aligned error: 5.65 Å

Sequence (188 aa):
MPRKFTLDDDEFDIPSIDWLELNWGGAANRNLAREIGFQEQFRKLFRFTFSNLRSVPAENPGLNPIRLSLSVRAGVLKTYVLLTVSIAEGALSALGEERNLGRREGELYDRTFGQLLGVWKENEEPRPEVAAIWDDLQVLKRYRNYVHLNRAADDDGGWQGILENEEQIVGSCDRVVDHLRDMCHVFR

Radius of gyration: 18.67 Å; Cα contacts (8 Å, |Δi|>4): 215; chains: 1; bounding box: 50×25×58 Å